Protein AF-W5SWT2-F1 (afdb_monomer)

pLDDT: mean 84.0, std 13.92, range [35.25, 98.06]

Solvent-accessible surface area (backbone atoms only — not comparable to full-atom values): 13371 Å² total; per-residue (Å²): 109,70,70,59,52,54,51,50,52,51,52,53,51,54,50,51,51,52,52,52,53,52,51,52,49,53,53,49,54,51,41,54,55,53,58,73,69,57,80,71,54,71,52,62,68,60,42,50,51,56,49,46,72,66,40,62,71,52,51,56,50,37,54,51,53,54,67,45,51,71,69,57,46,52,51,61,54,35,50,70,62,28,71,68,72,78,86,88,76,59,89,83,59,82,68,51,46,81,92,46,42,69,57,50,55,45,30,49,50,20,47,55,52,38,36,75,77,38,40,67,62,30,22,52,52,51,51,55,45,51,54,51,34,52,41,52,23,54,40,47,50,53,58,53,51,50,70,37,69,73,46,41,54,48,41,65,75,43,56,86,49,48,63,57,53,53,52,41,52,53,50,46,54,51,35,54,50,51,51,61,56,45,48,72,45,39,40,62,92,44,54,70,63,24,50,54,56,34,41,48,52,46,39,56,39,49,55,49,44,51,53,37,29,54,50,51,51,28,51,48,53,47,69,74,43,94,59,60,62,97,76,31,74,42,49,77,61,60,69,79,82,124

Radius of gyration: 21.5 Å; Cα contacts (8 Å, |Δi|>4): 190; chains: 1; bounding box: 61×54×50 Å

Foldseek 3Di:
DVVVVVVVVVVVVVVVVVVVVVVVVVLVVQLVVVLLVDQDDLDLVVVLVSNPVSDCVSVVQLVVQLPDDLLRNLLLLLLLQQQQDDDDDDSPDNRHDPVCVVLSVQLSLLLVLCCVVPVSLSSSVSVLSVVLSVLLNLLVVLLVVCPDPLNVVLCVVVVVCPVVSVVLVVLSVVLVVLSSVLSVLRGNPDNPVSSSSSSNSSSVSCVSSSVSSLLSVLVVQVRPDPDDLVPRPSNVPNDPPD

Secondary structure (DSSP, 8-state):
-HHHHHHHHHHHHHHHHHHHHHHHHHHHHHHHHHHHHPPP-S-HHHHHHHHHTT-HHHHHHHHHHHH--HHHHHHHHHGGG-TT--S---TT---S-GGGHHHHHHHHHHHHHHHHH-HHHHHHHHHHHHHHHHHHHHHHHHHHHTTSHHHHHHHHHTGGGHHHHHHHHHHHHHHHHHHHHHHTT--TTSHHHHHHHHHHHHHHHHHHHHHHHHHHHHHHHHHH--S-TTT-TTTTT-----

Mean predicted aligned error: 8.13 Å

Structure (mmCIF, N/CA/C/O backbone):
data_AF-W5SWT2-F1
#
_entry.id   AF-W5SWT2-F1
#
loop_
_atom_site.group_PDB
_atom_site.id
_atom_site.type_symbol
_atom_site.label_atom_id
_atom_site.label_alt_id
_atom_site.label_comp_id
_atom_site.label_asym_id
_atom_site.label_entity_id
_atom_site.label_seq_id
_atom_site.pdbx_PDB_ins_code
_atom_site.Cartn_x
_atom_site.Cartn_y
_atom_site.Cartn_z
_atom_site.occupancy
_atom_site.B_iso_or_equiv
_atom_site.auth_seq_id
_atom_site.auth_comp_id
_atom_site.auth_asym_id
_atom_site.auth_atom_id
_atom_site.pdbx_PDB_model_num
ATOM 1 N N . MET A 1 1 ? 43.049 -32.636 17.724 1.00 58.94 1 MET A N 1
ATOM 2 C CA . MET A 1 1 ? 41.720 -33.202 17.391 1.00 58.94 1 MET A CA 1
ATOM 3 C C . MET A 1 1 ? 40.553 -32.342 17.873 1.00 58.94 1 MET A C 1
ATOM 5 O O . MET A 1 1 ? 39.785 -31.914 17.028 1.00 58.94 1 MET A O 1
ATOM 9 N N . ILE A 1 2 ? 40.445 -31.998 19.166 1.00 58.38 2 ILE A N 1
ATOM 10 C CA . ILE A 1 2 ? 39.311 -31.206 19.706 1.00 58.38 2 ILE A CA 1
ATOM 11 C C . ILE A 1 2 ? 39.138 -29.839 19.009 1.00 58.38 2 ILE A C 1
ATOM 13 O O . ILE A 1 2 ? 38.029 -29.485 18.629 1.00 58.38 2 ILE A O 1
ATOM 17 N N . LYS A 1 3 ? 40.230 -29.106 18.738 1.00 55.16 3 LYS A N 1
ATOM 18 C CA . LYS A 1 3 ? 40.173 -27.806 18.033 1.00 55.16 3 LYS A CA 1
ATOM 19 C C . LYS A 1 3 ? 39.645 -27.896 16.591 1.00 55.16 3 LYS A C 1
ATOM 21 O O . LYS A 1 3 ? 38.975 -26.979 16.139 1.00 55.16 3 LYS A O 1
ATOM 26 N N . ILE A 1 4 ? 39.922 -28.999 15.889 1.00 66.12 4 ILE A N 1
ATOM 27 C CA . ILE A 1 4 ? 39.437 -29.240 14.517 1.00 66.12 4 ILE A CA 1
ATOM 28 C C . ILE A 1 4 ? 37.949 -29.600 14.544 1.00 66.12 4 ILE A C 1
ATOM 30 O O . ILE A 1 4 ? 37.191 -29.117 13.711 1.00 66.12 4 ILE A O 1
ATOM 34 N N . LEU A 1 5 ? 37.525 -30.388 15.539 1.00 59.56 5 LEU A N 1
ATOM 35 C CA . LEU A 1 5 ? 36.121 -30.751 15.716 1.00 59.56 5 LEU A CA 1
ATOM 36 C C . LEU A 1 5 ? 35.254 -29.512 15.974 1.00 59.56 5 LEU A C 1
ATOM 38 O O . LEU A 1 5 ? 34.254 -29.345 15.295 1.00 59.56 5 LEU A O 1
ATOM 42 N N . VAL A 1 6 ? 35.682 -28.618 16.876 1.00 62.41 6 VAL A N 1
ATOM 43 C CA . VAL A 1 6 ? 34.979 -27.356 17.190 1.00 62.41 6 VAL A CA 1
ATOM 44 C C . VAL A 1 6 ? 34.886 -26.436 15.969 1.00 62.41 6 VAL A C 1
ATOM 46 O O . VAL A 1 6 ? 33.849 -25.821 15.732 1.00 62.41 6 VAL A O 1
ATOM 49 N N . PHE A 1 7 ? 35.949 -26.358 15.166 1.00 62.41 7 PHE A N 1
ATOM 50 C CA . PHE A 1 7 ? 35.955 -25.552 13.944 1.00 62.41 7 PHE A CA 1
ATOM 51 C C . PHE A 1 7 ? 34.982 -26.101 12.888 1.00 62.41 7 PHE A C 1
ATOM 53 O O . PHE A 1 7 ? 34.252 -25.336 12.261 1.00 62.41 7 PHE A O 1
ATOM 60 N N . LEU A 1 8 ? 34.905 -27.428 12.742 1.00 63.88 8 LEU A N 1
ATOM 61 C CA . LEU A 1 8 ? 33.941 -28.086 11.856 1.00 63.88 8 LEU A CA 1
ATOM 62 C C . LEU A 1 8 ? 32.492 -27.873 12.315 1.00 63.88 8 LEU A C 1
ATOM 64 O O . LEU A 1 8 ? 31.642 -27.596 11.473 1.00 63.88 8 LEU A O 1
ATOM 68 N N . THR A 1 9 ? 32.197 -27.921 13.620 1.00 63.62 9 THR A N 1
ATOM 69 C CA . THR A 1 9 ? 30.839 -27.641 14.124 1.00 63.62 9 THR A CA 1
ATOM 70 C C . THR A 1 9 ? 30.407 -26.204 13.850 1.00 63.62 9 THR A C 1
ATOM 72 O O . THR A 1 9 ? 29.261 -25.978 13.472 1.00 63.62 9 THR A O 1
ATOM 75 N N . ILE A 1 10 ? 31.314 -25.230 13.990 1.00 68.00 10 ILE A N 1
ATOM 76 C CA . ILE A 1 10 ? 31.028 -23.824 13.662 1.00 68.00 10 ILE A CA 1
ATOM 77 C C . ILE A 1 10 ? 30.700 -23.677 12.171 1.00 68.00 10 ILE A C 1
ATOM 79 O O . ILE A 1 10 ? 29.707 -23.041 11.829 1.00 68.00 10 ILE A O 1
ATOM 83 N N . ILE A 1 11 ? 31.484 -24.298 11.284 1.00 67.81 11 ILE A N 1
ATOM 84 C CA . ILE A 1 11 ? 31.245 -24.243 9.832 1.00 67.81 11 ILE A CA 1
ATOM 85 C C . ILE A 1 11 ? 29.908 -24.894 9.459 1.00 67.81 11 ILE A C 1
ATOM 87 O O . ILE A 1 11 ? 29.148 -24.316 8.685 1.00 67.81 11 ILE A O 1
ATOM 91 N N . ILE A 1 12 ? 29.598 -26.066 10.021 1.00 70.75 12 ILE A N 1
ATOM 92 C CA . ILE A 1 12 ? 28.332 -26.771 9.768 1.00 70.75 12 ILE A CA 1
ATOM 93 C C . ILE A 1 12 ? 27.142 -25.924 10.235 1.00 70.75 12 ILE A C 1
ATOM 95 O O . ILE A 1 12 ? 26.169 -25.789 9.496 1.00 70.75 12 ILE A O 1
ATOM 99 N N . ASN A 1 13 ? 27.238 -25.291 11.408 1.00 64.62 13 ASN A N 1
ATOM 100 C CA . ASN A 1 13 ? 26.187 -24.412 11.924 1.00 64.62 13 ASN A CA 1
ATOM 101 C C . ASN A 1 13 ? 25.998 -23.159 11.057 1.00 64.62 13 ASN A C 1
ATOM 103 O O . ASN A 1 13 ? 24.866 -22.795 10.756 1.00 64.62 13 ASN A O 1
ATOM 107 N N . LEU A 1 14 ? 27.083 -22.521 10.603 1.00 61.75 14 LEU A N 1
ATOM 108 C CA . LEU A 1 14 ? 27.001 -21.371 9.693 1.00 61.75 14 LEU A CA 1
ATOM 109 C C . LEU A 1 14 ? 26.377 -21.752 8.343 1.00 61.75 14 LEU A C 1
ATOM 111 O O . LEU A 1 14 ? 25.588 -20.988 7.788 1.00 61.75 14 LEU A O 1
ATOM 115 N N . TYR A 1 15 ? 26.698 -22.939 7.823 1.00 64.56 15 TYR A N 1
ATOM 116 C CA . TYR A 1 15 ? 26.107 -23.439 6.584 1.00 64.56 15 TYR A CA 1
ATOM 117 C C . TYR A 1 15 ? 24.612 -23.744 6.751 1.00 64.56 15 TYR A C 1
ATOM 119 O O . TYR A 1 15 ? 23.815 -23.358 5.900 1.00 64.56 15 TYR A O 1
ATOM 127 N N . ALA A 1 16 ? 24.220 -24.363 7.869 1.00 63.66 16 ALA A N 1
ATOM 128 C CA . ALA A 1 16 ? 22.821 -24.631 8.191 1.00 63.66 16 ALA A CA 1
ATOM 129 C C . ALA A 1 16 ? 22.001 -23.335 8.318 1.00 63.66 16 ALA A C 1
ATOM 131 O O . ALA A 1 16 ? 20.935 -23.238 7.716 1.00 63.66 16 ALA A O 1
ATOM 132 N N . ILE A 1 17 ? 22.536 -22.315 9.004 1.00 71.25 17 ILE A N 1
ATOM 133 C CA . ILE A 1 17 ? 21.918 -20.981 9.087 1.00 71.25 17 ILE A CA 1
ATOM 134 C C . ILE A 1 17 ? 21.766 -20.371 7.686 1.00 71.25 17 ILE A C 1
ATOM 136 O O . ILE A 1 17 ? 20.701 -19.872 7.336 1.00 71.25 17 ILE A O 1
ATOM 140 N N . SER A 1 18 ? 22.800 -20.455 6.841 1.00 76.94 18 SER A N 1
ATOM 141 C CA . SER A 1 18 ? 22.744 -19.923 5.473 1.00 76.94 18 SER A CA 1
ATOM 142 C C . SER A 1 18 ? 21.679 -20.610 4.609 1.00 76.94 18 SER A C 1
ATOM 144 O O . SER A 1 18 ? 20.978 -19.937 3.848 1.00 76.94 18 SER A O 1
ATOM 146 N N . GLU A 1 19 ? 21.544 -21.934 4.708 1.00 80.44 19 GLU A N 1
ATOM 147 C CA . GLU A 1 19 ? 20.520 -22.689 3.980 1.00 80.44 19 GLU A CA 1
ATOM 148 C C . GLU A 1 19 ? 19.110 -22.393 4.499 1.00 80.44 19 GLU A C 1
ATOM 150 O O . GLU A 1 19 ? 18.202 -22.175 3.693 1.00 80.44 19 GLU A O 1
ATOM 155 N N . GLU A 1 20 ? 18.932 -22.275 5.817 1.00 78.50 20 GLU A N 1
ATOM 156 C CA . GLU A 1 20 ? 17.657 -21.874 6.414 1.00 78.50 20 GLU A CA 1
ATOM 157 C C . GLU A 1 20 ? 17.234 -20.479 5.933 1.00 78.50 20 GLU A C 1
ATOM 159 O O . GLU A 1 20 ? 16.112 -20.296 5.454 1.00 78.50 20 GLU A O 1
ATOM 164 N N . GLU A 1 21 ? 18.142 -19.499 5.948 1.00 81.56 21 GLU A N 1
ATOM 165 C CA . GLU A 1 21 ? 17.853 -18.163 5.426 1.00 81.56 21 GLU A CA 1
ATOM 166 C C . GLU A 1 21 ? 17.512 -18.177 3.926 1.00 81.56 21 GLU A C 1
ATOM 168 O O . GLU A 1 21 ? 16.648 -17.426 3.468 1.00 81.56 21 GLU A O 1
ATOM 173 N N . LYS A 1 22 ? 18.191 -19.006 3.119 1.00 82.56 22 LYS A N 1
ATOM 174 C CA . LYS A 1 22 ? 17.865 -19.161 1.689 1.00 82.56 22 LYS A CA 1
ATOM 175 C C . LYS A 1 22 ? 16.471 -19.748 1.503 1.00 82.56 22 LYS A C 1
ATOM 177 O O . LYS A 1 22 ? 15.748 -19.308 0.608 1.00 82.56 22 LYS A O 1
ATOM 182 N N . GLU A 1 23 ? 16.084 -20.728 2.311 1.00 86.50 23 GLU A N 1
ATOM 183 C CA . GLU A 1 23 ? 14.751 -21.319 2.245 1.00 86.50 23 GLU A CA 1
ATOM 184 C C . GLU A 1 23 ? 13.671 -20.318 2.677 1.00 86.50 23 GLU A C 1
ATOM 186 O O . GLU A 1 23 ? 12.650 -20.186 1.998 1.00 86.50 23 GLU A O 1
ATOM 191 N N . GLN A 1 24 ? 13.916 -19.555 3.745 1.00 86.25 24 GLN A N 1
ATOM 192 C CA . GLN A 1 24 ? 13.026 -18.478 4.181 1.00 86.25 24 GLN A CA 1
ATOM 193 C C . GLN A 1 24 ? 12.868 -17.402 3.097 1.00 86.25 24 GLN A C 1
ATOM 195 O O . GLN A 1 24 ? 11.741 -17.008 2.797 1.00 86.25 24 GLN A O 1
ATOM 200 N N . ARG A 1 25 ? 13.963 -16.992 2.438 1.00 86.00 25 ARG A N 1
ATOM 201 C CA . ARG A 1 25 ? 13.921 -16.067 1.291 1.00 86.00 25 ARG A CA 1
ATOM 202 C C . ARG A 1 25 ? 13.053 -16.611 0.154 1.00 86.00 25 ARG A C 1
ATOM 204 O O . ARG A 1 25 ? 12.147 -15.922 -0.295 1.00 86.00 25 ARG A O 1
ATOM 211 N N . LYS A 1 26 ? 13.229 -17.878 -0.238 1.00 87.81 26 LYS A N 1
ATOM 212 C CA . LYS A 1 26 ? 12.388 -18.518 -1.272 1.00 87.81 26 LYS A CA 1
ATOM 213 C C . LYS A 1 26 ? 10.903 -18.549 -0.893 1.00 87.81 26 LYS A C 1
ATOM 215 O O . LYS A 1 26 ? 10.046 -18.348 -1.754 1.00 87.81 26 LYS A O 1
ATOM 220 N N . LYS A 1 27 ? 10.583 -18.827 0.377 1.00 89.38 27 LYS A N 1
ATOM 221 C CA . LYS A 1 27 ? 9.199 -18.814 0.884 1.00 89.38 27 LYS A CA 1
ATOM 222 C C . LYS A 1 27 ? 8.600 -17.409 0.809 1.00 89.38 27 LYS A C 1
ATOM 224 O O . LYS A 1 27 ? 7.468 -17.268 0.347 1.00 89.38 27 LYS A O 1
ATOM 229 N N . PHE A 1 28 ? 9.367 -16.394 1.198 1.00 87.62 28 PHE A N 1
ATOM 230 C CA . PHE A 1 28 ? 8.960 -14.997 1.107 1.00 87.62 28 PHE A CA 1
ATOM 231 C C . PHE A 1 28 ? 8.756 -14.546 -0.347 1.00 87.62 28 PHE A C 1
ATOM 233 O O . PHE A 1 28 ? 7.704 -14.001 -0.668 1.00 87.62 28 PHE A O 1
ATOM 240 N N . ASP A 1 29 ? 9.685 -14.864 -1.252 1.00 86.50 29 ASP A N 1
ATOM 241 C CA . ASP A 1 29 ? 9.569 -14.532 -2.679 1.00 86.50 29 ASP A CA 1
ATOM 242 C C . ASP A 1 29 ? 8.310 -15.148 -3.304 1.00 86.50 29 ASP A C 1
ATOM 244 O O . ASP A 1 29 ? 7.594 -14.501 -4.073 1.00 86.50 29 ASP A O 1
ATOM 248 N N . LYS A 1 30 ? 7.995 -16.400 -2.941 1.00 89.50 30 LYS A N 1
ATOM 249 C CA . LYS A 1 30 ? 6.761 -17.066 -3.371 1.00 89.50 30 LYS A CA 1
ATOM 250 C C . LYS A 1 30 ? 5.518 -16.352 -2.833 1.00 89.50 30 LYS A C 1
ATOM 252 O O . LYS A 1 30 ? 4.566 -16.159 -3.588 1.00 89.50 30 LYS A O 1
ATOM 257 N N . TYR A 1 31 ? 5.520 -15.967 -1.557 1.00 91.88 31 TYR A N 1
ATOM 258 C CA . TYR A 1 31 ? 4.428 -15.204 -0.950 1.00 91.88 31 TYR A CA 1
ATOM 259 C C . TYR A 1 31 ? 4.218 -13.863 -1.664 1.00 91.88 31 TYR A C 1
ATOM 261 O O . TYR A 1 31 ? 3.099 -13.570 -2.084 1.00 91.88 31 TYR A O 1
ATOM 269 N N . GLU A 1 32 ? 5.283 -13.087 -1.878 1.00 88.31 32 GLU A N 1
ATOM 270 C CA . GLU A 1 32 ? 5.220 -11.807 -2.588 1.00 88.31 32 GLU A CA 1
ATOM 271 C C . GLU A 1 32 ? 4.679 -11.982 -4.010 1.00 88.31 32 GLU A C 1
ATOM 273 O O . GLU A 1 32 ? 3.806 -11.230 -4.445 1.00 88.31 32 GLU A O 1
ATOM 278 N N . TYR A 1 33 ? 5.137 -13.008 -4.728 1.00 87.12 33 TYR A N 1
ATOM 279 C CA . TYR A 1 33 ? 4.662 -13.302 -6.076 1.00 87.12 33 TYR A CA 1
ATOM 280 C C . TYR A 1 33 ? 3.160 -13.623 -6.126 1.00 87.12 33 TYR A C 1
ATOM 282 O O . TYR A 1 33 ? 2.447 -13.086 -6.976 1.00 87.12 33 TYR A O 1
ATOM 290 N N . GLU A 1 34 ? 2.651 -14.452 -5.214 1.00 90.50 34 GLU A N 1
ATOM 291 C CA . GLU A 1 34 ? 1.218 -14.769 -5.161 1.00 90.50 34 GLU A CA 1
ATOM 292 C C . GLU A 1 34 ? 0.380 -13.580 -4.662 1.00 90.50 34 GLU A C 1
ATOM 294 O O . GLU A 1 34 ? -0.685 -13.299 -5.217 1.00 90.50 34 GLU A O 1
ATOM 299 N N . LYS A 1 35 ? 0.889 -12.794 -3.703 1.00 91.25 35 LYS A N 1
ATOM 300 C CA . LYS A 1 35 ? 0.256 -11.548 -3.236 1.00 91.25 35 LYS A CA 1
ATOM 301 C C . LYS A 1 35 ? 0.038 -10.562 -4.382 1.00 91.25 35 LYS A C 1
ATOM 303 O O . LYS A 1 35 ? -1.042 -9.976 -4.480 1.00 91.25 35 LYS A O 1
ATOM 308 N N . ARG A 1 36 ? 1.021 -10.422 -5.280 1.00 84.12 36 ARG A N 1
ATOM 309 C CA . ARG A 1 36 ? 0.948 -9.554 -6.471 1.00 84.12 36 ARG A CA 1
ATOM 310 C C . ARG A 1 36 ? -0.148 -9.971 -7.458 1.00 84.12 36 ARG A C 1
ATOM 312 O O . ARG A 1 36 ? -0.667 -9.120 -8.174 1.00 84.12 36 ARG A O 1
ATOM 319 N N . LYS A 1 37 ? -0.522 -11.254 -7.503 1.00 86.00 37 LYS A N 1
ATOM 320 C CA . LYS A 1 37 ? -1.590 -11.763 -8.385 1.00 86.00 37 LYS A CA 1
ATOM 321 C C . LYS A 1 37 ? -2.995 -11.568 -7.826 1.00 86.00 37 LYS A C 1
ATOM 323 O O . LYS A 1 37 ? -3.968 -11.703 -8.568 1.00 86.00 37 LYS A O 1
ATOM 328 N N . LEU A 1 38 ? -3.128 -11.298 -6.528 1.00 89.12 38 LEU A N 1
ATOM 329 C CA . LEU A 1 38 ? -4.436 -11.154 -5.904 1.00 89.12 38 LEU A CA 1
ATOM 330 C C . LEU A 1 38 ? -5.154 -9.900 -6.408 1.00 89.12 38 LEU A C 1
ATOM 332 O O . LEU A 1 38 ? -4.746 -8.769 -6.140 1.00 89.12 38 LEU A O 1
ATOM 336 N N . VAL A 1 39 ? -6.304 -10.105 -7.046 1.00 86.75 39 VAL A N 1
ATOM 337 C CA . VAL A 1 39 ? -7.220 -9.021 -7.402 1.00 86.75 39 VAL A CA 1
ATOM 338 C C . VAL A 1 39 ? -7.953 -8.555 -6.146 1.00 86.75 39 VAL A C 1
ATOM 340 O O . VAL A 1 39 ? -8.703 -9.317 -5.532 1.00 86.75 39 VAL A O 1
ATOM 343 N N . ARG A 1 40 ? -7.747 -7.292 -5.762 1.00 88.12 40 ARG A N 1
ATOM 344 C CA . ARG A 1 40 ? -8.489 -6.662 -4.663 1.00 88.12 40 ARG A CA 1
ATOM 345 C C . ARG A 1 40 ? -9.933 -6.395 -5.085 1.00 88.12 40 ARG A C 1
ATOM 347 O O . ARG A 1 40 ? -10.184 -5.827 -6.146 1.00 88.12 40 ARG A O 1
ATOM 354 N N . VAL A 1 41 ? -10.882 -6.782 -4.238 1.00 91.12 41 VAL A N 1
ATOM 355 C CA . VAL A 1 41 ? -12.315 -6.507 -4.400 1.00 91.12 41 VAL A CA 1
ATOM 356 C C . VAL A 1 41 ? -12.792 -5.474 -3.382 1.00 91.12 41 VAL A C 1
ATOM 358 O O . VAL A 1 41 ? -12.138 -5.215 -2.377 1.00 91.12 41 VAL A O 1
ATOM 361 N N . LYS A 1 42 ? -13.972 -4.892 -3.617 1.00 89.38 42 LYS A N 1
ATOM 362 C CA . LYS A 1 42 ? -14.566 -3.853 -2.753 1.00 89.38 42 LYS A CA 1
ATOM 363 C C . LYS A 1 42 ? -14.817 -4.314 -1.309 1.00 89.38 42 LYS A C 1
ATOM 365 O O . LYS A 1 42 ? -14.845 -3.493 -0.398 1.00 89.38 42 LYS A O 1
ATOM 370 N N . ASN A 1 43 ? -15.007 -5.617 -1.091 1.00 93.19 43 ASN A N 1
ATOM 371 C CA . ASN A 1 43 ? -15.204 -6.183 0.239 1.00 93.19 43 ASN A CA 1
ATOM 372 C C . ASN A 1 43 ? -13.855 -6.493 0.906 1.00 93.19 43 ASN A C 1
ATOM 374 O O . ASN A 1 43 ? -13.165 -7.444 0.535 1.00 93.19 43 ASN A O 1
ATOM 378 N N . TRP A 1 44 ? -13.518 -5.722 1.938 1.00 94.38 44 TRP A N 1
ATOM 379 C CA . TRP A 1 44 ? -12.255 -5.860 2.658 1.00 94.38 44 TRP A CA 1
ATOM 380 C C . TRP A 1 44 ? -12.079 -7.223 3.344 1.00 94.38 44 TRP A C 1
ATOM 382 O O . TRP A 1 44 ? -10.976 -7.755 3.349 1.00 94.38 44 TRP A O 1
ATOM 392 N N . LYS A 1 45 ? -13.151 -7.835 3.871 1.00 95.88 45 LYS A N 1
ATOM 393 C CA . LYS A 1 45 ? -13.072 -9.148 4.538 1.00 95.88 45 LYS A CA 1
ATOM 394 C C . LYS A 1 45 ? -12.709 -10.249 3.548 1.00 95.88 45 LYS A C 1
ATOM 396 O O . LYS A 1 45 ? -11.974 -11.172 3.888 1.00 95.88 45 LYS A O 1
ATOM 401 N N . THR A 1 46 ? -13.204 -10.142 2.314 1.00 96.12 46 THR A N 1
ATOM 402 C CA . THR A 1 46 ? -12.818 -11.046 1.226 1.00 96.12 46 THR A CA 1
ATOM 403 C C . THR A 1 46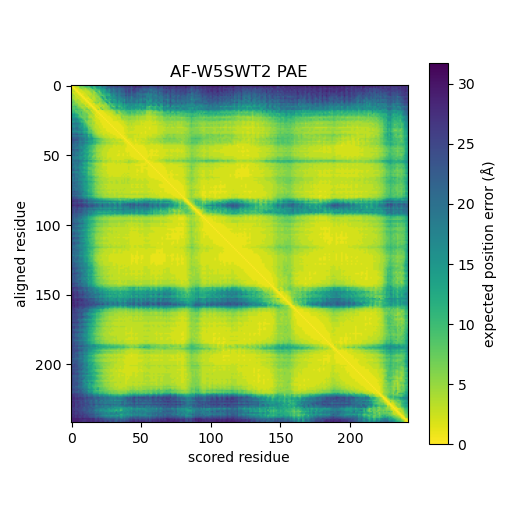 ? -11.331 -10.904 0.911 1.00 96.12 46 THR A C 1
ATOM 405 O O . THR A 1 46 ? -10.634 -11.913 0.857 1.00 96.12 46 THR A O 1
ATOM 408 N N . ASN A 1 47 ? -10.825 -9.674 0.778 1.00 94.88 47 ASN A N 1
ATOM 409 C CA . ASN A 1 47 ? -9.393 -9.438 0.559 1.00 94.88 47 ASN A CA 1
ATOM 410 C C . ASN A 1 47 ? -8.542 -9.966 1.719 1.00 94.88 47 ASN A C 1
ATOM 412 O O . ASN A 1 47 ? -7.569 -10.674 1.482 1.00 94.88 47 ASN A O 1
ATOM 416 N N . PHE A 1 48 ? -8.945 -9.685 2.960 1.00 96.19 48 PHE A N 1
ATOM 417 C CA . PHE A 1 48 ? -8.267 -10.150 4.168 1.00 96.19 48 PHE A CA 1
ATOM 418 C C . PHE A 1 48 ? -8.167 -11.677 4.204 1.00 96.19 48 PHE A C 1
ATOM 420 O O . PHE A 1 48 ? -7.091 -12.229 4.417 1.00 96.19 48 PHE A O 1
ATOM 427 N N . LYS A 1 49 ? -9.276 -12.379 3.932 1.00 96.75 49 LYS A N 1
ATOM 428 C CA . LYS A 1 49 ? -9.291 -13.845 3.857 1.00 96.75 49 LYS A CA 1
ATOM 429 C C . LYS A 1 49 ? -8.363 -14.360 2.755 1.00 96.75 49 LYS A C 1
ATOM 431 O O . LYS A 1 49 ? -7.625 -15.311 2.988 1.00 96.75 49 LYS A O 1
ATOM 436 N N . ASN A 1 50 ? -8.381 -13.735 1.579 1.00 95.44 50 ASN A N 1
ATOM 437 C CA . ASN A 1 50 ? -7.519 -14.131 0.465 1.00 95.44 50 ASN A CA 1
ATOM 438 C C . ASN A 1 50 ? -6.034 -13.970 0.812 1.00 95.44 50 ASN A C 1
ATOM 440 O O . ASN A 1 50 ? -5.258 -14.879 0.539 1.00 95.44 50 ASN A O 1
ATOM 444 N N . LEU A 1 51 ? -5.656 -12.863 1.456 1.00 95.12 51 LEU A N 1
ATOM 445 C CA . LEU A 1 51 ? -4.287 -12.617 1.916 1.00 95.12 51 LEU A CA 1
ATOM 446 C C . LEU A 1 51 ? -3.865 -13.598 3.011 1.00 95.12 51 LEU A C 1
ATOM 448 O O . LEU A 1 51 ? -2.792 -14.188 2.931 1.00 95.12 51 LEU A O 1
ATOM 452 N N . LYS A 1 52 ? -4.743 -13.854 3.985 1.00 94.94 52 LYS A N 1
ATOM 453 C CA . LYS A 1 52 ? -4.512 -14.845 5.042 1.00 94.94 52 LYS A CA 1
ATOM 454 C C . LYS A 1 52 ? -4.285 -16.253 4.489 1.00 94.94 52 LYS A C 1
ATOM 456 O O . LYS A 1 52 ? -3.459 -16.990 5.016 1.00 94.94 52 LYS A O 1
ATOM 461 N N . ASN A 1 53 ? -4.969 -16.614 3.406 1.00 94.81 53 ASN A N 1
ATOM 462 C CA . ASN A 1 53 ? -4.792 -17.909 2.749 1.00 94.81 53 ASN A CA 1
ATOM 463 C C . ASN A 1 53 ? -3.444 -18.053 2.019 1.00 94.81 53 ASN A C 1
ATOM 465 O O . ASN A 1 53 ? -3.084 -19.174 1.666 1.00 94.81 53 ASN A O 1
ATOM 469 N N . LEU A 1 54 ? -2.698 -16.963 1.784 1.00 92.00 54 LEU A N 1
ATOM 470 C CA . LEU A 1 54 ? -1.377 -17.036 1.150 1.00 92.00 54 LEU A CA 1
ATOM 471 C C . LEU A 1 54 ? -0.280 -17.543 2.093 1.00 92.00 54 LEU A C 1
ATOM 473 O O . LEU A 1 54 ? 0.743 -18.030 1.614 1.00 92.00 54 LEU A O 1
ATOM 477 N N . GLY A 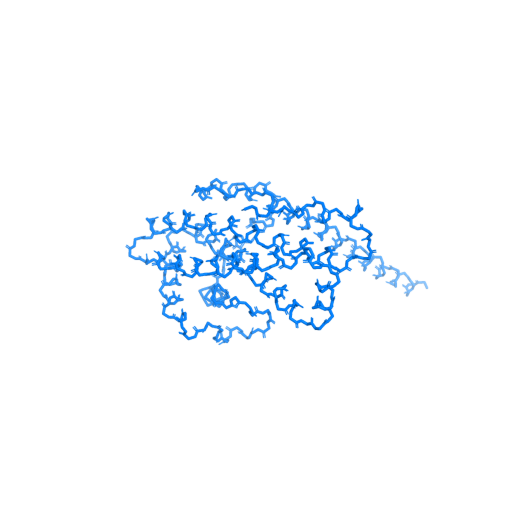1 55 ? -0.468 -17.435 3.411 1.00 88.56 55 GLY A N 1
ATOM 478 C CA . GLY A 1 55 ? 0.485 -17.936 4.399 1.00 88.56 55 GLY A CA 1
ATOM 479 C C . GLY A 1 55 ? 0.570 -17.093 5.670 1.00 88.56 55 GLY A C 1
ATOM 480 O O . GLY A 1 55 ? -0.171 -16.128 5.866 1.00 88.56 55 GLY A O 1
ATOM 481 N N . THR A 1 56 ? 1.503 -17.471 6.546 1.00 92.56 56 THR A N 1
ATOM 482 C CA . THR A 1 56 ? 1.678 -16.847 7.865 1.00 92.56 56 THR A CA 1
ATOM 483 C C . THR A 1 56 ? 2.219 -15.425 7.782 1.00 92.56 56 THR A C 1
ATOM 485 O O . THR A 1 56 ? 1.804 -14.615 8.595 1.00 92.56 56 THR A O 1
ATOM 488 N N . TYR A 1 57 ? 3.009 -15.076 6.756 1.00 93.75 57 TYR A N 1
ATOM 489 C CA . TYR A 1 57 ? 3.584 -13.731 6.589 1.00 93.75 57 TYR A CA 1
ATOM 490 C C . TYR A 1 57 ? 2.554 -12.603 6.732 1.00 93.75 57 TYR A C 1
ATOM 492 O O . TYR A 1 57 ? 2.791 -11.646 7.463 1.00 93.75 57 TYR A O 1
ATOM 500 N N . PHE A 1 58 ? 1.386 -12.733 6.091 1.00 95.31 58 PHE A N 1
ATOM 501 C CA . PHE A 1 58 ? 0.310 -11.750 6.239 1.00 95.31 58 PHE A CA 1
ATOM 502 C C . PHE A 1 58 ? -0.247 -11.717 7.668 1.00 95.31 58 PHE A C 1
ATOM 504 O O . PHE A 1 58 ? -0.495 -10.650 8.220 1.00 95.31 58 PHE A O 1
ATOM 511 N N . THR A 1 59 ? -0.446 -12.885 8.281 1.00 95.69 59 THR A N 1
ATOM 512 C CA . THR A 1 59 ? -0.985 -12.976 9.647 1.00 95.69 59 THR A CA 1
ATOM 513 C C . THR A 1 59 ? -0.020 -12.353 10.657 1.00 95.69 59 THR A C 1
ATOM 515 O O . THR A 1 59 ? -0.446 -11.559 11.493 1.00 95.69 59 THR A O 1
ATOM 518 N N . ASP A 1 60 ? 1.273 -12.645 10.530 1.00 96.00 60 ASP A N 1
ATOM 519 C CA . ASP A 1 60 ? 2.331 -12.113 11.387 1.00 96.00 60 ASP A CA 1
ATOM 520 C C . ASP A 1 60 ? 2.439 -10.588 11.242 1.00 96.00 60 ASP A C 1
ATOM 522 O O . ASP A 1 60 ? 2.566 -9.868 12.234 1.00 96.00 60 ASP A O 1
ATOM 526 N N . GLU A 1 61 ? 2.310 -10.067 10.017 1.00 95.12 61 GLU A N 1
ATOM 527 C CA . GLU A 1 61 ? 2.279 -8.626 9.758 1.00 95.12 61 GLU A CA 1
ATOM 528 C C . GLU A 1 61 ? 1.071 -7.946 10.420 1.00 95.12 61 GLU A C 1
ATOM 530 O O . GLU A 1 61 ? 1.226 -6.910 11.075 1.00 95.12 61 GLU A O 1
ATOM 535 N N . ILE A 1 62 ? -0.124 -8.532 10.304 1.00 97.75 62 ILE A N 1
ATOM 536 C CA . ILE A 1 62 ? -1.342 -8.004 10.930 1.00 97.75 62 ILE A CA 1
ATOM 537 C C . ILE A 1 62 ? -1.218 -7.992 12.457 1.00 97.75 62 ILE A C 1
ATOM 539 O O . ILE A 1 62 ? -1.522 -6.972 13.083 1.00 97.75 62 ILE A O 1
ATOM 543 N N . GLU A 1 63 ? -0.737 -9.076 13.069 1.00 97.94 63 GLU A N 1
ATOM 544 C CA . GLU A 1 63 ? -0.533 -9.129 14.522 1.00 97.94 63 GLU A CA 1
ATOM 545 C C . GLU A 1 63 ? 0.539 -8.138 14.989 1.00 97.94 63 GLU A C 1
ATOM 547 O O . GLU A 1 63 ? 0.343 -7.450 15.994 1.00 97.94 63 GLU A O 1
ATOM 552 N N . ASN A 1 64 ? 1.614 -7.959 14.218 1.00 97.12 64 ASN A N 1
ATOM 553 C CA . ASN A 1 64 ? 2.620 -6.936 14.488 1.00 97.12 64 ASN A CA 1
ATOM 554 C C . ASN A 1 64 ? 2.037 -5.512 14.419 1.00 97.12 64 ASN A C 1
ATOM 556 O O . ASN A 1 64 ? 2.318 -4.671 15.267 1.00 97.12 64 ASN A O 1
ATOM 560 N N . ILE A 1 65 ? 1.181 -5.200 13.441 1.00 97.06 65 ILE A N 1
ATOM 561 C CA . ILE A 1 65 ? 0.535 -3.876 13.372 1.00 97.06 65 ILE A CA 1
ATOM 562 C C . ILE A 1 65 ? -0.419 -3.663 14.560 1.00 97.06 65 ILE A C 1
ATOM 564 O O . ILE A 1 65 ? -0.477 -2.564 15.130 1.00 97.06 65 ILE A O 1
ATOM 568 N N . LYS A 1 66 ? -1.153 -4.705 14.967 1.00 97.12 66 LYS A N 1
ATOM 569 C CA . LYS A 1 66 ? -2.038 -4.655 16.140 1.00 97.12 66 LYS A CA 1
ATOM 570 C C . LYS A 1 66 ? -1.252 -4.382 17.422 1.00 97.12 66 LYS A C 1
ATOM 572 O O . LYS A 1 66 ? -1.696 -3.548 18.215 1.00 97.12 66 LYS A O 1
ATOM 577 N N . SER A 1 67 ? -0.090 -5.011 17.596 1.00 96.94 67 SER A N 1
ATOM 578 C CA . SER A 1 67 ? 0.727 -4.895 18.809 1.00 96.94 67 SER A CA 1
ATOM 579 C C . SER A 1 67 ? 1.476 -3.563 18.943 1.00 96.94 67 SER A C 1
ATOM 581 O O . SER A 1 67 ? 1.775 -3.166 20.067 1.00 96.94 67 SER A O 1
ATOM 583 N N . LYS A 1 68 ? 1.721 -2.832 17.841 1.00 95.75 68 LYS A N 1
ATOM 584 C CA . LYS A 1 68 ? 2.405 -1.521 17.869 1.00 95.75 68 LYS A CA 1
ATOM 585 C C . LYS A 1 68 ? 1.786 -0.553 18.877 1.00 95.75 68 LYS A C 1
ATOM 587 O O . LYS A 1 68 ? 0.566 -0.336 18.880 1.00 95.75 68 LYS A O 1
ATOM 592 N N . SER A 1 69 ? 2.637 0.105 19.661 1.00 95.31 69 SER A N 1
ATOM 593 C CA . SER A 1 69 ? 2.230 1.252 20.476 1.00 95.31 69 SER A CA 1
ATOM 594 C C . SER A 1 69 ? 1.709 2.391 19.595 1.00 95.31 69 SER A C 1
ATOM 596 O O . SER A 1 69 ? 1.984 2.448 18.395 1.00 95.31 69 SER A O 1
ATOM 598 N N . ASP A 1 70 ? 0.970 3.334 20.182 1.00 94.88 70 ASP A N 1
ATOM 599 C CA . ASP A 1 70 ? 0.493 4.508 19.443 1.00 94.88 70 ASP A CA 1
ATOM 600 C C . ASP A 1 70 ? 1.653 5.319 18.839 1.00 94.88 70 ASP A C 1
ATOM 602 O O . ASP A 1 70 ? 1.592 5.719 17.681 1.00 94.88 70 ASP A O 1
ATOM 606 N N . LYS A 1 71 ? 2.759 5.477 19.580 1.00 93.50 71 LYS A N 1
ATOM 607 C CA . LYS A 1 71 ? 3.959 6.170 19.087 1.00 93.50 71 LYS A CA 1
ATOM 608 C C . LYS A 1 71 ? 4.542 5.480 17.849 1.00 93.50 71 LYS A C 1
ATOM 610 O O . LYS A 1 71 ? 4.829 6.143 16.855 1.00 93.50 71 LYS A O 1
ATOM 615 N N . GLU A 1 72 ? 4.704 4.158 17.892 1.00 93.50 72 GLU A N 1
ATOM 616 C CA . GLU A 1 72 ? 5.255 3.381 16.772 1.00 93.50 72 GLU A CA 1
ATOM 617 C C . GLU A 1 72 ? 4.317 3.355 15.569 1.00 93.50 72 GLU A C 1
ATOM 619 O O . GLU A 1 72 ? 4.768 3.448 14.427 1.00 93.50 72 GLU A O 1
ATOM 624 N N . LEU A 1 73 ? 3.012 3.238 15.820 1.00 94.88 73 LEU A N 1
ATOM 625 C CA . LEU A 1 73 ? 2.003 3.249 14.773 1.00 94.88 73 LEU A CA 1
ATOM 626 C C . LEU A 1 73 ? 1.968 4.600 14.064 1.00 94.88 73 LEU A C 1
ATOM 628 O O . LEU A 1 73 ? 1.969 4.639 12.837 1.00 94.88 73 LEU A O 1
ATOM 632 N N . ARG A 1 74 ? 1.993 5.695 14.829 1.00 95.00 74 ARG A N 1
ATOM 633 C CA . ARG A 1 74 ? 2.031 7.058 14.304 1.00 95.00 74 ARG A CA 1
ATOM 634 C C . ARG A 1 74 ? 3.263 7.307 13.461 1.00 95.00 74 ARG A C 1
ATOM 636 O O . ARG A 1 74 ? 3.130 7.835 12.364 1.00 95.00 74 ARG A O 1
ATOM 643 N N . HIS A 1 75 ? 4.434 6.928 13.968 1.00 91.62 75 HIS A N 1
ATOM 644 C CA . HIS A 1 75 ? 5.688 7.067 13.238 1.00 91.62 75 HIS A CA 1
ATOM 645 C C . HIS A 1 75 ? 5.654 6.270 11.927 1.00 91.62 75 HIS A C 1
ATOM 647 O O . HIS A 1 75 ? 5.897 6.837 10.869 1.00 91.62 75 HIS A O 1
ATOM 653 N N . GLY A 1 76 ? 5.242 4.997 11.968 1.00 90.75 76 GLY A N 1
ATOM 654 C CA . GLY A 1 76 ? 5.087 4.191 10.754 1.00 90.75 76 GLY A CA 1
ATOM 655 C C . GLY A 1 76 ? 4.079 4.783 9.760 1.00 90.75 76 GLY A C 1
ATOM 656 O O . GLY A 1 76 ? 4.324 4.790 8.560 1.00 90.75 76 GLY A O 1
ATOM 657 N N . PHE A 1 77 ? 2.975 5.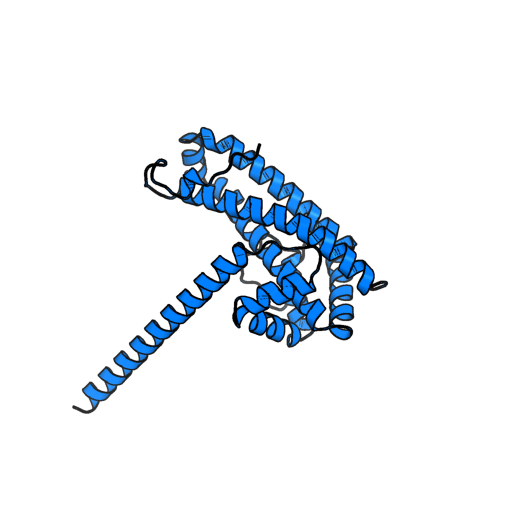350 10.249 1.00 94.25 77 PHE A N 1
ATOM 658 C CA . PHE A 1 77 ? 1.953 5.964 9.402 1.00 94.25 77 PHE A CA 1
ATOM 659 C C . PHE A 1 77 ? 2.420 7.253 8.709 1.00 94.25 77 PHE A C 1
ATOM 661 O O . PHE A 1 77 ? 1.820 7.641 7.710 1.00 94.25 77 PHE A O 1
ATOM 668 N N . GLN A 1 78 ? 3.490 7.908 9.180 1.00 93.69 78 GLN A N 1
ATOM 669 C CA . GLN A 1 78 ? 4.041 9.083 8.494 1.00 93.69 78 GLN A CA 1
ATOM 670 C C . GLN A 1 78 ? 4.488 8.754 7.063 1.00 93.69 78 GLN A C 1
ATOM 672 O O . GLN A 1 78 ? 4.266 9.562 6.165 1.00 93.69 78 GLN A O 1
ATOM 677 N N . PHE A 1 79 ? 5.024 7.549 6.831 1.00 90.19 79 PHE A N 1
ATOM 678 C CA . PHE A 1 79 ? 5.478 7.110 5.506 1.00 90.19 79 PHE A CA 1
ATOM 679 C C . PHE A 1 79 ? 4.362 7.131 4.459 1.00 90.19 79 PHE A C 1
ATOM 681 O O . PHE A 1 79 ? 4.615 7.503 3.319 1.00 90.19 79 PHE A O 1
ATOM 688 N N . ALA A 1 80 ? 3.105 6.912 4.866 1.00 92.69 80 ALA A N 1
ATOM 689 C CA . ALA A 1 80 ? 1.947 7.025 3.980 1.00 92.69 80 ALA A CA 1
ATOM 690 C C . ALA A 1 80 ? 1.807 8.411 3.318 1.00 92.69 80 ALA A C 1
ATOM 692 O O . ALA A 1 80 ? 1.083 8.532 2.329 1.00 92.69 80 ALA A O 1
ATOM 693 N N . PHE A 1 81 ? 2.472 9.442 3.856 1.00 92.81 81 PHE A N 1
ATOM 694 C CA . PHE A 1 81 ? 2.477 10.811 3.342 1.00 92.81 81 PHE A CA 1
ATOM 695 C C . PHE A 1 81 ? 3.817 11.269 2.768 1.00 92.81 81 PHE A C 1
ATOM 697 O O . PHE A 1 81 ? 3.906 12.380 2.241 1.00 92.81 81 PHE A O 1
ATOM 704 N N . SER A 1 82 ? 4.831 10.413 2.810 1.00 85.12 82 SER A N 1
ATOM 705 C CA . SER A 1 82 ? 6.207 10.756 2.455 1.00 85.12 82 SER A CA 1
ATOM 706 C C . SER A 1 82 ? 6.716 9.928 1.277 1.00 85.12 82 SER A C 1
ATOM 708 O O . SER A 1 82 ? 7.893 9.578 1.221 1.00 85.12 82 SER A O 1
ATOM 710 N N . ILE A 1 83 ? 5.822 9.646 0.317 1.00 79.56 83 ILE A N 1
ATOM 711 C CA . ILE A 1 83 ? 6.128 8.958 -0.945 1.00 79.56 83 ILE A CA 1
ATOM 712 C C . ILE A 1 83 ? 7.365 9.600 -1.576 1.00 79.56 83 ILE A C 1
ATOM 714 O O . ILE A 1 83 ? 7.247 10.733 -2.055 1.00 79.56 83 ILE A O 1
ATOM 718 N N . SER A 1 84 ? 8.460 8.830 -1.653 1.00 68.56 84 SER A N 1
ATOM 719 C CA . SER A 1 84 ? 9.826 9.173 -2.112 1.00 68.56 84 SER A CA 1
ATOM 720 C C . SER A 1 84 ? 10.915 9.185 -1.036 1.00 68.56 84 SER A C 1
ATOM 722 O O . SER A 1 84 ? 12.068 9.439 -1.377 1.00 68.56 84 SER A O 1
ATOM 724 N N . LEU A 1 85 ? 10.595 8.956 0.238 1.00 68.19 85 LEU A N 1
ATOM 725 C CA . LEU A 1 85 ? 11.614 8.758 1.269 1.00 68.19 85 LEU A CA 1
ATOM 726 C C . LEU A 1 85 ? 11.923 7.270 1.417 1.00 68.19 85 LEU A C 1
ATOM 728 O O . LEU A 1 85 ? 11.097 6.490 1.888 1.00 68.19 85 LEU A O 1
ATOM 732 N N . CYS A 1 86 ? 13.136 6.888 1.034 1.00 57.56 86 CYS A N 1
ATOM 733 C CA . CYS A 1 86 ? 13.650 5.542 1.239 1.00 57.56 86 CYS A CA 1
ATOM 734 C C . CYS A 1 86 ? 14.472 5.526 2.524 1.00 57.56 86 CYS A C 1
ATOM 736 O O . CYS A 1 86 ? 15.423 6.288 2.623 1.00 57.56 86 CYS A O 1
ATOM 738 N N . VAL A 1 87 ? 14.039 4.696 3.485 1.00 58.53 87 VAL A N 1
ATOM 739 C CA . VAL A 1 87 ? 14.698 4.249 4.736 1.00 58.53 87 VAL A CA 1
ATOM 740 C C . VAL A 1 87 ? 15.843 5.105 5.313 1.00 58.53 87 VAL A C 1
ATOM 742 O O . VAL A 1 87 ? 16.853 5.352 4.670 1.00 58.53 87 VAL A O 1
ATOM 745 N N . GLY A 1 88 ? 15.773 5.399 6.617 1.00 58.44 88 GLY A N 1
ATOM 746 C CA . GLY A 1 88 ? 16.901 5.990 7.361 1.00 58.44 88 GLY A CA 1
ATOM 747 C C . GLY A 1 88 ? 16.551 7.168 8.266 1.00 58.44 88 GLY A C 1
ATOM 748 O O . GLY A 1 88 ? 17.449 7.888 8.687 1.00 58.44 88 GLY A O 1
ATOM 749 N N . HIS A 1 89 ? 15.268 7.371 8.563 1.00 65.38 89 HIS A N 1
ATOM 750 C CA . HIS A 1 89 ? 14.812 8.443 9.444 1.00 65.38 89 HIS A CA 1
ATOM 751 C C . HIS A 1 89 ? 14.769 7.991 10.904 1.00 65.38 89 HIS A C 1
ATOM 753 O O . HIS A 1 89 ? 14.427 6.840 11.199 1.00 65.38 89 HIS A O 1
ATOM 759 N N . ASP A 1 90 ? 15.113 8.899 11.815 1.00 71.94 90 ASP A N 1
ATOM 760 C CA . ASP A 1 90 ? 15.000 8.659 13.249 1.00 71.94 90 ASP A CA 1
ATOM 761 C C . ASP A 1 90 ? 13.522 8.462 13.623 1.00 71.94 90 ASP A C 1
ATOM 763 O O . ASP A 1 90 ? 12.611 9.035 13.022 1.00 71.94 90 ASP A O 1
ATOM 767 N N . LYS A 1 91 ? 13.256 7.671 14.667 1.00 69.94 91 LYS A N 1
ATOM 768 C CA . LYS A 1 91 ? 11.896 7.461 15.191 1.00 69.94 91 LYS A CA 1
ATOM 769 C C . LYS A 1 91 ? 11.235 8.752 15.690 1.00 69.94 91 LYS A C 1
ATOM 771 O O . LYS A 1 91 ? 10.021 8.768 15.905 1.00 69.94 91 LYS A O 1
ATOM 776 N N . ASN A 1 92 ? 12.022 9.797 15.928 1.00 74.81 92 ASN A N 1
ATOM 777 C CA . ASN A 1 92 ? 11.563 11.114 16.348 1.00 74.81 92 ASN A CA 1
ATOM 778 C C . ASN A 1 92 ? 11.475 12.117 15.189 1.00 74.81 92 ASN A C 1
ATOM 780 O O . ASN A 1 92 ? 11.008 13.233 15.416 1.00 74.81 92 ASN A O 1
ATOM 784 N N . ASP A 1 93 ? 11.877 11.731 13.975 1.00 81.69 93 ASP A N 1
ATOM 785 C CA . ASP A 1 93 ? 11.777 12.609 12.820 1.00 81.69 93 ASP A CA 1
ATOM 786 C C . ASP A 1 93 ? 10.318 12.836 12.435 1.00 81.69 93 ASP A C 1
ATOM 788 O O . ASP A 1 93 ? 9.460 11.940 12.457 1.00 81.69 93 ASP A O 1
ATOM 792 N N . ASP A 1 94 ? 10.065 14.080 12.056 1.00 87.12 94 ASP A N 1
ATOM 793 C CA . ASP A 1 94 ? 8.855 14.477 11.381 1.00 87.12 94 ASP A CA 1
ATOM 794 C C . ASP A 1 94 ? 9.108 14.515 9.874 1.00 87.12 94 ASP A C 1
ATOM 796 O O . ASP A 1 94 ? 9.684 15.468 9.345 1.00 87.12 94 ASP A O 1
ATOM 800 N N . ILE A 1 95 ? 8.673 13.459 9.192 1.00 90.50 95 ILE A N 1
ATOM 801 C CA . ILE A 1 95 ? 8.918 13.270 7.762 1.00 90.50 95 ILE A CA 1
ATOM 802 C C . ILE A 1 95 ? 7.722 13.670 6.895 1.00 90.50 95 ILE A C 1
ATOM 804 O O . ILE A 1 95 ? 7.802 13.584 5.668 1.00 90.50 95 ILE A O 1
ATOM 808 N N . VAL A 1 96 ? 6.602 14.081 7.500 1.00 92.25 96 VAL A N 1
ATOM 809 C CA . VAL A 1 96 ? 5.382 14.427 6.759 1.00 92.25 96 VAL A CA 1
ATOM 810 C C . VAL A 1 96 ? 5.543 15.818 6.132 1.00 92.25 96 VAL A C 1
ATOM 812 O O . VAL A 1 96 ? 5.735 16.790 6.870 1.00 92.25 96 VAL A O 1
ATOM 815 N N . PRO A 1 97 ? 5.397 15.964 4.801 1.00 91.12 97 PRO A N 1
ATOM 816 C CA . PRO A 1 97 ? 5.470 17.266 4.145 1.00 91.12 97 PRO A CA 1
ATOM 817 C C . PRO A 1 97 ? 4.456 18.264 4.717 1.00 91.12 97 PRO A C 1
ATOM 819 O O . PRO A 1 97 ? 3.341 17.892 5.100 1.00 91.12 97 PRO A O 1
ATOM 822 N N . LYS A 1 98 ? 4.831 19.549 4.760 1.00 92.00 98 LYS A N 1
ATOM 823 C CA . LYS A 1 98 ? 4.028 20.613 5.391 1.00 92.00 98 LYS A CA 1
ATOM 824 C C . LYS A 1 98 ? 2.608 20.673 4.826 1.00 92.00 98 LYS A C 1
ATOM 826 O O . LYS A 1 98 ? 1.655 20.838 5.584 1.00 92.00 98 LYS A O 1
ATOM 831 N N . GLU A 1 99 ? 2.460 20.491 3.520 1.00 92.62 99 GLU A N 1
ATOM 832 C CA . GLU A 1 99 ? 1.183 20.495 2.806 1.00 92.62 99 GLU A CA 1
ATOM 833 C C . GLU A 1 99 ? 0.244 19.346 3.210 1.00 92.62 99 GLU A C 1
ATOM 835 O O . GLU A 1 99 ? -0.975 19.492 3.123 1.00 92.62 99 GLU A O 1
ATOM 840 N N . TYR A 1 100 ? 0.778 18.230 3.717 1.00 94.25 100 TYR A N 1
ATOM 841 C CA . TYR A 1 100 ? -0.010 17.063 4.124 1.00 94.25 100 TYR A CA 1
ATOM 842 C C . TYR A 1 100 ? -0.219 16.959 5.633 1.00 94.25 100 TYR A C 1
ATOM 844 O O . TYR A 1 100 ? -0.924 16.062 6.093 1.00 94.25 100 TYR A O 1
ATOM 852 N N . LYS A 1 101 ? 0.323 17.893 6.420 1.00 94.69 101 LYS A N 1
ATOM 853 C CA . LYS A 1 101 ? 0.273 17.839 7.884 1.00 94.69 101 LYS A CA 1
ATOM 854 C C . LYS A 1 101 ? -1.131 17.730 8.456 1.00 94.69 101 LYS A C 1
ATOM 856 O O . LYS A 1 101 ? -1.413 16.835 9.247 1.00 94.69 101 LYS A O 1
ATOM 861 N N . SER A 1 102 ? -2.025 18.615 8.025 1.00 95.44 102 SER A N 1
ATOM 862 C CA . SER A 1 102 ? -3.416 18.611 8.490 1.00 95.44 102 SER A CA 1
ATOM 863 C C . SER A 1 102 ? -4.133 17.304 8.126 1.00 95.44 102 SER A C 1
ATOM 865 O O . SER A 1 102 ? -4.858 16.729 8.942 1.00 95.44 102 SER A O 1
ATOM 867 N N . LEU A 1 103 ? -3.880 16.797 6.916 1.00 95.94 103 LEU A N 1
ATOM 868 C CA . LEU A 1 103 ? -4.471 15.559 6.422 1.00 95.94 103 LEU A CA 1
ATOM 869 C C . LEU A 1 103 ? -3.955 14.336 7.188 1.00 95.94 103 LEU A C 1
ATOM 871 O O . LEU A 1 103 ? -4.751 13.461 7.534 1.00 95.94 103 LEU A O 1
ATOM 875 N N . PHE A 1 104 ? -2.661 14.307 7.509 1.00 96.56 104 PHE A N 1
ATOM 876 C CA . PHE A 1 104 ? -2.048 13.295 8.361 1.00 96.56 104 PHE A CA 1
ATOM 877 C C . PHE A 1 104 ? -2.682 13.275 9.753 1.00 96.56 104 PHE A C 1
ATOM 879 O O . PHE A 1 104 ? -3.134 12.216 10.180 1.00 96.56 104 PHE A O 1
ATOM 886 N N . GLU A 1 105 ? -2.804 14.419 10.438 1.00 96.44 105 GLU A N 1
ATOM 887 C CA . GLU A 1 105 ? -3.403 14.457 11.783 1.00 96.44 105 GLU A CA 1
ATOM 888 C C . GLU A 1 105 ? -4.847 13.953 11.789 1.00 96.44 105 GLU A C 1
ATOM 890 O O . GLU A 1 105 ? -5.232 13.118 12.613 1.00 96.44 105 GLU A O 1
ATOM 895 N N . LYS A 1 106 ? -5.646 14.420 10.824 1.00 96.31 106 LYS A N 1
ATOM 896 C CA . LYS A 1 106 ? -7.037 13.992 10.654 1.00 96.31 106 LYS A CA 1
ATOM 897 C C . LYS A 1 106 ? -7.130 12.482 10.411 1.00 96.31 106 LYS A C 1
ATOM 899 O O . LYS A 1 106 ? -7.921 11.800 11.066 1.00 96.31 106 LYS A O 1
ATOM 904 N N . SER A 1 107 ? -6.318 11.970 9.490 1.00 97.06 107 SER A N 1
ATOM 905 C CA . SER A 1 107 ? -6.322 10.555 9.109 1.00 97.06 107 SER A CA 1
ATOM 906 C C . SER A 1 107 ? -5.805 9.672 10.239 1.00 97.06 107 SER A C 1
ATOM 908 O O . SER A 1 107 ? -6.371 8.617 10.508 1.00 97.06 107 SER A O 1
ATOM 910 N N . TYR A 1 108 ? -4.779 10.115 10.964 1.00 97.44 108 TYR A N 1
ATOM 911 C CA . TYR A 1 108 ? -4.235 9.358 12.082 1.00 97.44 108 TYR A CA 1
ATOM 912 C C . TYR A 1 108 ? -5.230 9.269 13.240 1.00 97.44 108 TYR A C 1
ATOM 914 O O . TYR A 1 108 ? -5.402 8.198 13.820 1.00 97.44 108 TYR A O 1
ATOM 922 N N . LYS A 1 109 ? -5.979 10.345 13.516 1.00 97.38 109 LYS A N 1
ATOM 923 C CA . LYS A 1 109 ? -7.079 10.306 14.488 1.00 97.38 109 LYS A CA 1
ATOM 924 C C . LYS A 1 109 ? -8.130 9.254 14.113 1.00 97.38 109 LYS A C 1
ATOM 926 O O . LYS A 1 109 ? -8.608 8.529 14.983 1.00 97.38 109 LYS A O 1
ATOM 931 N N . PHE A 1 110 ? -8.464 9.128 12.825 1.00 98.06 110 PHE A N 1
ATOM 932 C CA . PHE A 1 110 ? -9.330 8.049 12.339 1.00 98.06 110 PHE A CA 1
ATOM 933 C C . PHE A 1 110 ? -8.724 6.664 12.613 1.00 98.06 110 PHE A C 1
ATOM 935 O O . PHE A 1 110 ? -9.418 5.806 13.155 1.00 98.06 110 PHE A O 1
ATOM 942 N N . ILE A 1 111 ? -7.438 6.456 12.302 1.00 97.94 111 ILE A N 1
ATOM 943 C CA . ILE A 1 111 ? -6.733 5.187 12.550 1.00 97.94 111 ILE A CA 1
ATOM 944 C C . ILE A 1 111 ? -6.741 4.822 14.038 1.00 97.94 111 ILE A C 1
ATOM 946 O O . ILE A 1 111 ? -7.053 3.682 14.383 1.00 97.94 111 ILE A O 1
ATOM 950 N N . GLN A 1 112 ? -6.459 5.776 14.926 1.00 97.38 112 GLN A N 1
ATOM 951 C CA . GLN A 1 112 ? -6.502 5.559 16.373 1.00 97.38 112 GLN A CA 1
ATOM 952 C C . GLN A 1 112 ? -7.892 5.120 16.840 1.00 97.38 112 GLN A C 1
ATOM 954 O O . GLN A 1 112 ? -8.019 4.159 17.603 1.00 97.38 112 GLN A O 1
ATOM 959 N N . THR A 1 113 ? -8.943 5.806 16.384 1.00 97.25 113 THR A N 1
ATOM 960 C CA . THR A 1 113 ? -10.320 5.456 16.747 1.00 97.25 113 THR A CA 1
ATOM 961 C C . THR A 1 113 ? -10.713 4.093 16.184 1.00 97.25 113 THR A C 1
ATOM 963 O O . THR A 1 113 ? -11.264 3.273 16.920 1.00 97.25 113 THR A O 1
ATOM 966 N N . LEU A 1 114 ? -10.377 3.808 14.923 1.00 97.56 114 LEU A N 1
ATOM 967 C CA . LEU A 1 114 ? -10.639 2.513 14.303 1.00 97.56 114 LEU A CA 1
ATOM 968 C C . LEU A 1 114 ? -9.906 1.390 15.041 1.00 97.56 114 LEU A C 1
ATOM 970 O O . LEU A 1 114 ? -10.521 0.373 15.325 1.00 97.56 114 LEU A O 1
ATOM 974 N N . LYS A 1 115 ? -8.638 1.577 15.433 1.00 96.94 115 LYS A N 1
ATOM 975 C CA . LYS A 1 115 ? -7.868 0.568 16.181 1.00 96.94 115 LYS A CA 1
ATOM 976 C C . LYS A 1 115 ? -8.506 0.235 17.529 1.00 96.94 115 LYS A C 1
ATOM 978 O O . LYS A 1 115 ? -8.494 -0.926 17.919 1.00 96.94 115 LYS A O 1
ATOM 983 N N . LYS A 1 116 ? -9.085 1.219 18.226 1.00 95.81 116 LYS A N 1
ATOM 984 C CA . LYS A 1 116 ? -9.804 0.992 19.494 1.00 95.81 116 LYS A CA 1
ATOM 985 C C . LYS A 1 116 ? -11.112 0.219 19.301 1.00 95.81 116 LYS A C 1
ATOM 987 O O . LYS A 1 116 ? -11.465 -0.577 20.161 1.00 95.81 116 LYS A O 1
ATOM 992 N N . GLN A 1 117 ? -11.826 0.462 18.201 1.00 95.56 117 GLN A N 1
ATOM 993 C CA . GLN A 1 117 ? -13.112 -0.187 17.914 1.00 95.56 117 GLN A CA 1
ATOM 994 C C . GLN A 1 117 ? -12.947 -1.573 17.280 1.00 95.56 117 GLN A C 1
ATOM 996 O O . GLN A 1 117 ? -13.661 -2.509 17.624 1.00 95.56 117 GLN A O 1
ATOM 1001 N N . ASN A 1 118 ? -12.017 -1.695 16.336 1.00 96.88 118 ASN A N 1
ATOM 1002 C CA . ASN A 1 118 ? -11.754 -2.893 15.556 1.00 96.88 118 ASN A CA 1
ATOM 1003 C C . ASN A 1 118 ? -10.262 -2.957 15.150 1.00 96.88 118 ASN A C 1
ATOM 1005 O O . ASN A 1 118 ? -9.880 -2.485 14.072 1.00 96.88 118 ASN A O 1
ATOM 1009 N N . PRO A 1 119 ? -9.404 -3.555 16.000 1.00 96.75 119 PRO A N 1
ATOM 1010 C CA . PRO A 1 119 ? -7.966 -3.644 15.753 1.00 96.75 119 PRO A CA 1
ATOM 1011 C C . PRO A 1 119 ? -7.596 -4.369 14.455 1.00 96.75 119 PRO A C 1
ATOM 1013 O O . PRO A 1 119 ? -6.639 -3.976 13.795 1.00 96.75 119 PRO A O 1
ATOM 1016 N N . GLU A 1 120 ? -8.345 -5.411 14.076 1.00 96.62 120 GLU A N 1
ATOM 1017 C CA . GLU A 1 120 ? -8.097 -6.178 12.847 1.00 96.62 120 GLU A CA 1
ATOM 1018 C C . GLU A 1 120 ? -8.345 -5.316 11.606 1.00 96.62 120 GLU A C 1
ATOM 1020 O O . GLU A 1 120 ? -7.513 -5.255 10.702 1.00 96.62 120 GLU A O 1
ATOM 1025 N N . GLN A 1 121 ? -9.457 -4.583 11.596 1.00 96.62 121 GLN A N 1
ATOM 1026 C CA . GLN A 1 121 ? -9.806 -3.687 10.499 1.00 96.62 121 GLN A CA 1
ATOM 1027 C C . GLN A 1 121 ? -8.822 -2.516 10.374 1.00 96.62 1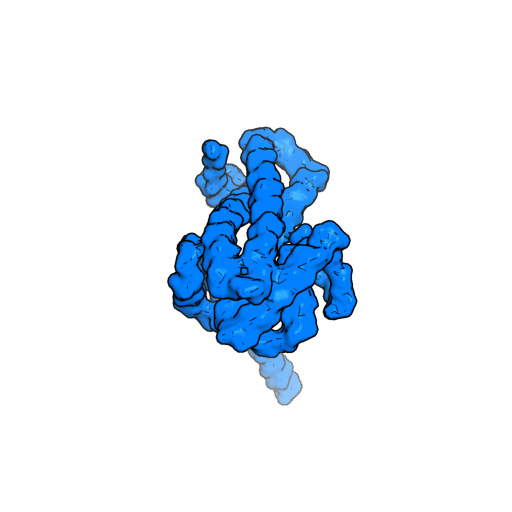21 GLN A C 1
ATOM 1029 O O . GLN A 1 121 ? -8.461 -2.137 9.260 1.00 96.62 121 GLN A O 1
ATOM 1034 N N . ALA A 1 122 ? -8.352 -1.966 11.500 1.00 97.69 122 ALA A N 1
ATOM 1035 C CA . ALA A 1 122 ? -7.298 -0.953 11.498 1.00 97.69 122 ALA A CA 1
ATOM 1036 C C . ALA A 1 122 ? -5.979 -1.506 10.947 1.00 97.69 122 ALA A C 1
ATOM 1038 O O . ALA A 1 122 ? -5.350 -0.866 10.108 1.00 97.69 122 ALA A O 1
ATOM 1039 N N . ALA A 1 123 ? -5.574 -2.698 11.390 1.00 98.00 123 ALA A N 1
ATOM 1040 C CA . ALA A 1 123 ? -4.343 -3.325 10.930 1.00 98.00 123 ALA A CA 1
ATOM 1041 C C . ALA A 1 123 ? -4.381 -3.638 9.432 1.00 98.00 123 ALA A C 1
ATOM 1043 O O . ALA A 1 123 ? -3.417 -3.351 8.729 1.00 98.00 123 ALA A O 1
ATOM 1044 N N . TYR A 1 124 ? -5.516 -4.132 8.932 1.00 97.44 124 TYR A N 1
ATOM 1045 C CA . TYR A 1 124 ? -5.721 -4.352 7.504 1.00 97.44 124 TYR A CA 1
ATOM 1046 C C . TYR A 1 124 ? -5.616 -3.055 6.692 1.00 97.44 124 TYR A C 1
ATOM 1048 O O . TYR A 1 124 ? -4.921 -3.023 5.680 1.00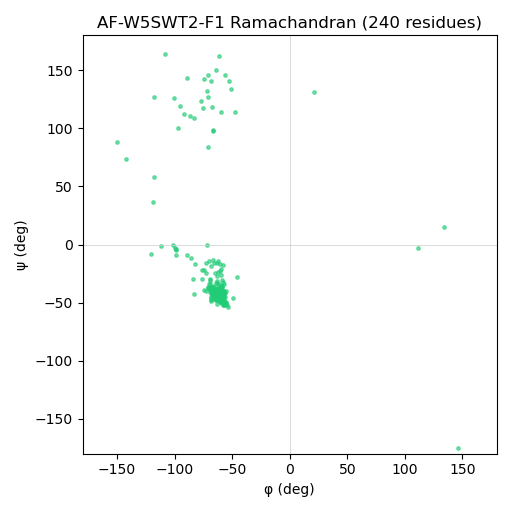 97.44 124 TYR A O 1
ATOM 1056 N N . LEU A 1 125 ? -6.256 -1.971 7.147 1.00 97.12 125 LEU A N 1
ATOM 1057 C CA . LEU A 1 125 ? -6.168 -0.671 6.477 1.00 97.12 125 LEU A CA 1
ATOM 1058 C C . LEU A 1 125 ? -4.722 -0.164 6.402 1.00 97.12 125 LEU A C 1
ATOM 1060 O O . LEU A 1 125 ? -4.292 0.321 5.361 1.00 97.12 125 LEU A O 1
ATOM 1064 N N . ILE A 1 126 ? -3.972 -0.286 7.497 1.00 97.25 126 ILE A N 1
ATOM 1065 C CA . ILE A 1 126 ? -2.573 0.148 7.562 1.00 97.25 126 ILE A CA 1
ATOM 1066 C C . ILE A 1 126 ? -1.688 -0.705 6.652 1.00 97.25 126 ILE A C 1
ATOM 1068 O O . ILE A 1 126 ? -0.865 -0.146 5.935 1.00 97.25 126 ILE A O 1
ATOM 1072 N N . HIS A 1 127 ? -1.880 -2.026 6.642 1.00 95.38 127 HIS A N 1
ATOM 1073 C CA . HIS A 1 127 ? -1.195 -2.925 5.712 1.00 95.38 127 HIS A CA 1
ATOM 1074 C C . HIS A 1 127 ? -1.413 -2.492 4.256 1.00 95.38 127 HIS A C 1
ATOM 1076 O O . HIS A 1 127 ? -0.459 -2.27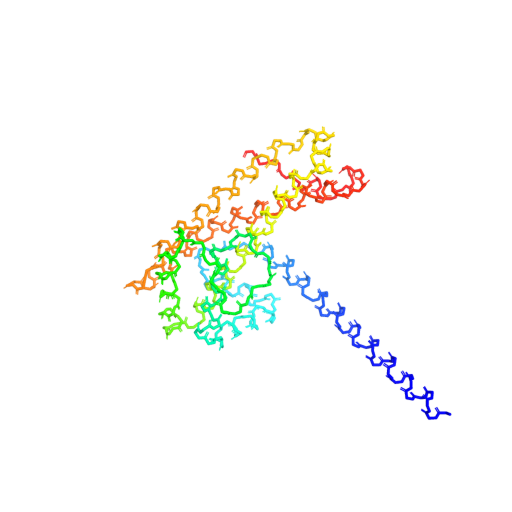3 3.518 1.00 95.38 127 HIS A O 1
ATOM 1082 N N . GLU A 1 128 ? -2.667 -2.296 3.854 1.00 94.69 128 GLU A N 1
ATOM 1083 C CA . GLU A 1 128 ? -3.022 -1.891 2.491 1.00 94.69 128 GLU A CA 1
ATOM 1084 C C . GLU A 1 128 ? -2.445 -0.506 2.122 1.00 94.69 128 GLU A C 1
ATOM 1086 O O . GLU A 1 128 ? -1.954 -0.307 1.009 1.00 94.69 128 GLU A O 1
ATOM 1091 N N . ILE A 1 129 ? -2.425 0.445 3.063 1.00 95.38 129 ILE A N 1
ATOM 1092 C CA . ILE A 1 129 ? -1.764 1.747 2.882 1.00 95.38 129 ILE A CA 1
ATOM 1093 C C . ILE A 1 129 ? -0.251 1.581 2.674 1.00 95.38 129 ILE A C 1
ATOM 1095 O O . ILE A 1 129 ? 0.301 2.206 1.770 1.00 95.38 129 ILE A O 1
ATOM 1099 N N . TYR A 1 130 ? 0.417 0.724 3.451 1.00 92.31 130 TYR A N 1
ATOM 1100 C CA . TYR A 1 130 ? 1.848 0.453 3.279 1.00 92.31 130 TYR A CA 1
ATOM 1101 C C . TYR A 1 130 ? 2.167 -0.232 1.953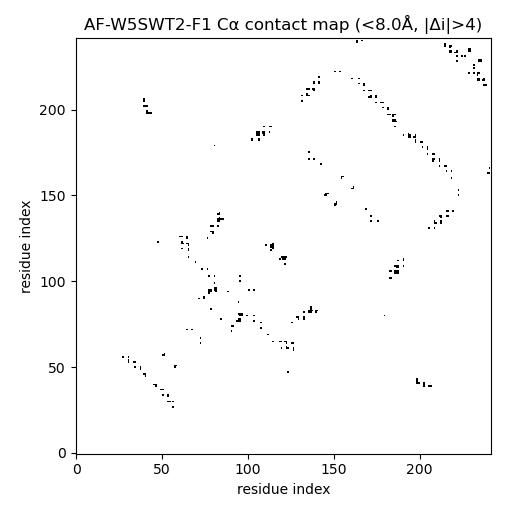 1.00 92.31 130 TYR A C 1
ATOM 1103 O O . TYR A 1 130 ? 3.190 0.068 1.342 1.00 92.31 130 TYR A O 1
ATOM 1111 N N . GLU A 1 131 ? 1.308 -1.128 1.477 1.00 90.62 131 GLU A N 1
ATOM 1112 C CA . GLU A 1 131 ? 1.493 -1.760 0.170 1.00 90.62 131 GLU A CA 1
ATOM 1113 C C . GLU A 1 131 ? 1.402 -0.736 -0.969 1.00 90.62 131 GLU A C 1
ATOM 1115 O O . GLU A 1 131 ? 2.237 -0.751 -1.876 1.00 90.62 131 GLU A O 1
ATOM 1120 N N . LEU A 1 132 ? 0.450 0.201 -0.900 1.00 91.94 132 LEU A N 1
ATOM 1121 C CA . LEU A 1 132 ? 0.371 1.307 -1.856 1.00 91.94 132 LEU A CA 1
ATOM 1122 C C . LEU A 1 132 ? 1.574 2.245 -1.774 1.00 91.94 132 LEU A C 1
ATOM 1124 O O . LEU A 1 132 ? 2.127 2.607 -2.812 1.00 91.94 132 LEU A O 1
ATOM 1128 N N . ASP A 1 133 ? 1.977 2.636 -0.566 1.00 91.62 133 ASP A N 1
ATOM 1129 C CA . ASP A 1 133 ? 3.122 3.521 -0.354 1.00 91.62 133 ASP A CA 1
ATOM 1130 C C . ASP A 1 133 ? 4.407 2.930 -0.948 1.00 91.62 133 ASP A C 1
ATOM 1132 O O . ASP A 1 133 ? 5.095 3.599 -1.721 1.00 91.62 133 ASP A O 1
ATOM 1136 N N . LYS A 1 134 ? 4.675 1.639 -0.704 1.00 89.06 134 LYS A N 1
ATOM 1137 C CA . LYS A 1 134 ? 5.792 0.923 -1.336 1.00 89.06 134 LYS A CA 1
ATOM 1138 C C . LYS A 1 134 ? 5.716 1.004 -2.860 1.00 89.06 134 LYS A C 1
ATOM 1140 O O . LYS A 1 134 ? 6.700 1.376 -3.495 1.00 89.06 134 LYS A O 1
ATOM 1145 N N . MET A 1 135 ? 4.562 0.691 -3.460 1.00 91.06 135 MET A N 1
ATOM 1146 C CA . MET A 1 135 ? 4.402 0.748 -4.920 1.00 91.06 135 MET A CA 1
ATOM 1147 C C . MET A 1 135 ? 4.653 2.156 -5.466 1.00 91.06 135 MET A C 1
ATOM 1149 O O . MET A 1 135 ? 5.340 2.304 -6.478 1.00 91.06 135 MET A O 1
ATOM 1153 N N . PHE A 1 136 ? 4.126 3.196 -4.814 1.00 93.31 136 PHE A N 1
ATOM 1154 C CA . PHE A 1 136 ? 4.347 4.578 -5.237 1.00 93.31 136 PHE A CA 1
ATOM 1155 C C . PHE A 1 136 ? 5.808 5.001 -5.085 1.00 93.31 136 PHE A C 1
ATOM 1157 O O . PHE A 1 136 ? 6.349 5.614 -6.005 1.00 93.31 136 PHE A O 1
ATOM 1164 N N . THR A 1 137 ? 6.447 4.654 -3.970 1.00 90.38 137 THR A N 1
ATOM 1165 C CA . THR A 1 137 ? 7.851 4.979 -3.703 1.00 90.38 137 THR A CA 1
ATOM 1166 C C . THR A 1 137 ? 8.767 4.307 -4.723 1.00 90.38 137 THR A C 1
ATOM 1168 O O . THR A 1 137 ? 9.494 5.014 -5.417 1.00 90.38 137 THR A O 1
ATOM 1171 N N . PHE A 1 138 ? 8.638 2.996 -4.954 1.00 88.56 138 PHE A N 1
ATOM 1172 C CA . PHE A 1 138 ? 9.422 2.309 -5.989 1.00 88.56 138 PHE A CA 1
ATOM 1173 C C . PHE A 1 138 ? 9.151 2.860 -7.392 1.00 88.56 138 PHE A C 1
ATOM 1175 O O . PHE A 1 138 ? 10.070 3.075 -8.178 1.00 88.56 138 PHE A O 1
ATOM 1182 N N . THR A 1 139 ? 7.890 3.146 -7.725 1.00 90.94 139 THR A N 1
ATOM 1183 C CA . THR A 1 139 ? 7.556 3.737 -9.031 1.00 90.94 139 THR A CA 1
ATOM 1184 C C . THR A 1 139 ? 8.213 5.108 -9.203 1.00 90.94 139 THR A C 1
ATOM 1186 O O . THR A 1 139 ? 8.687 5.430 -10.294 1.00 90.94 139 THR A O 1
ATOM 1189 N N . LYS A 1 140 ? 8.273 5.918 -8.138 1.00 90.25 140 LYS A N 1
ATOM 1190 C CA . LYS A 1 140 ? 8.958 7.213 -8.149 1.00 90.25 140 LYS A CA 1
ATOM 1191 C C . LYS A 1 140 ? 10.455 7.053 -8.371 1.00 90.25 140 LYS A C 1
ATOM 1193 O O . LYS A 1 140 ? 10.990 7.766 -9.214 1.00 90.25 140 LYS A O 1
ATOM 1198 N N . GLU A 1 141 ? 11.097 6.121 -7.674 1.00 86.81 141 GLU A N 1
ATOM 1199 C CA . GLU A 1 141 ? 12.518 5.822 -7.871 1.00 86.81 141 GLU A CA 1
ATOM 1200 C C . GLU A 1 141 ? 12.804 5.428 -9.317 1.00 86.81 141 GLU A C 1
ATOM 1202 O O . GLU A 1 141 ? 13.719 5.970 -9.928 1.00 86.81 141 GLU A O 1
ATOM 1207 N N . ILE A 1 142 ? 11.974 4.561 -9.906 1.00 85.06 142 ILE A N 1
ATOM 1208 C CA . ILE A 1 142 ? 12.112 4.180 -11.314 1.00 85.06 142 ILE A CA 1
ATOM 1209 C C . ILE A 1 142 ? 11.985 5.418 -12.214 1.00 85.06 142 ILE A C 1
ATOM 1211 O O . ILE A 1 142 ? 12.832 5.639 -13.076 1.00 85.06 142 ILE A O 1
ATOM 1215 N N . ILE A 1 143 ? 10.968 6.264 -12.003 1.00 86.19 143 ILE A N 1
ATOM 1216 C CA . ILE A 1 143 ? 10.791 7.522 -12.753 1.00 86.19 143 ILE A CA 1
ATOM 1217 C C . ILE A 1 143 ? 12.015 8.438 -12.618 1.00 86.19 143 ILE A C 1
ATOM 1219 O O . ILE A 1 143 ? 12.412 9.066 -13.601 1.00 86.19 143 ILE A O 1
ATOM 1223 N N . ASP A 1 144 ? 12.611 8.526 -11.432 1.00 83.56 144 ASP A N 1
ATOM 1224 C CA . ASP A 1 144 ? 13.804 9.339 -11.199 1.00 83.56 144 ASP A CA 1
ATOM 1225 C C . ASP A 1 144 ? 15.037 8.736 -11.861 1.00 83.56 144 ASP A C 1
ATOM 1227 O O . ASP A 1 144 ? 15.822 9.472 -12.460 1.00 83.56 144 ASP A O 1
ATOM 1231 N N . MET A 1 145 ? 15.162 7.406 -11.854 1.00 78.06 145 MET A N 1
ATOM 1232 C CA . MET A 1 145 ? 16.223 6.700 -12.563 1.00 78.06 145 MET A CA 1
ATOM 1233 C C . MET A 1 145 ? 16.213 6.998 -14.060 1.00 78.06 145 MET A C 1
ATOM 1235 O O . MET A 1 145 ? 17.266 7.065 -14.701 1.00 78.06 145 MET A O 1
ATOM 1239 N N . PHE A 1 146 ? 15.028 7.227 -14.625 1.00 72.00 146 PHE A N 1
ATOM 1240 C CA . PHE A 1 146 ? 14.886 7.648 -16.011 1.00 72.00 146 PHE A CA 1
ATOM 1241 C C . PHE A 1 146 ? 15.444 9.045 -16.296 1.00 72.00 146 PHE A C 1
ATOM 1243 O O . PHE A 1 146 ? 15.637 9.360 -17.465 1.00 72.00 146 PHE A O 1
ATOM 1250 N N . ASN A 1 147 ? 15.762 9.868 -15.294 1.00 70.25 147 ASN A N 1
ATOM 1251 C CA . ASN A 1 147 ? 16.440 11.152 -15.496 1.00 70.25 147 ASN A CA 1
ATOM 1252 C C . ASN A 1 147 ? 17.975 11.030 -15.556 1.00 70.25 147 ASN A C 1
ATOM 1254 O O . ASN A 1 147 ? 18.628 11.992 -15.961 1.00 70.25 147 ASN A O 1
ATOM 1258 N N . TYR A 1 148 ? 18.568 9.881 -15.205 1.00 72.62 148 TYR A N 1
ATOM 1259 C CA . TYR A 1 148 ? 20.016 9.679 -15.335 1.00 72.62 148 TYR A CA 1
ATOM 1260 C C . TYR A 1 148 ? 20.445 9.552 -16.802 1.00 72.62 148 TYR A C 1
ATOM 1262 O O . TYR A 1 148 ? 19.728 8.993 -17.636 1.00 72.62 148 TYR A O 1
ATOM 1270 N N . ALA A 1 149 ? 21.645 10.057 -17.111 1.00 68.12 149 ALA A N 1
ATOM 1271 C CA . ALA A 1 149 ? 22.178 10.132 -18.473 1.00 68.12 149 ALA A CA 1
ATOM 1272 C C . ALA A 1 149 ? 22.229 8.762 -19.174 1.00 68.12 149 ALA A C 1
ATOM 1274 O O . ALA A 1 149 ? 21.819 8.651 -20.327 1.00 68.12 149 ALA A O 1
ATOM 1275 N N . GLU A 1 150 ? 22.644 7.714 -18.461 1.00 67.75 150 GLU A N 1
ATOM 1276 C CA . GLU A 1 150 ? 22.729 6.344 -18.984 1.00 67.75 150 GLU A CA 1
ATOM 1277 C C . GLU A 1 150 ? 21.349 5.798 -19.392 1.00 67.75 150 GLU A C 1
ATOM 1279 O O . GLU A 1 150 ? 21.179 5.240 -20.481 1.00 67.75 150 GLU A O 1
ATOM 1284 N N . THR A 1 151 ? 20.326 6.033 -18.565 1.00 65.75 151 THR A N 1
ATOM 1285 C CA . THR A 1 151 ? 18.944 5.624 -18.848 1.00 65.75 151 THR A CA 1
ATOM 1286 C C . THR A 1 151 ? 18.327 6.450 -19.984 1.00 65.75 151 THR A C 1
ATOM 1288 O O . THR A 1 151 ? 17.602 5.919 -20.829 1.00 65.75 151 THR A O 1
ATOM 1291 N N . GLN A 1 152 ? 18.641 7.749 -20.054 1.00 66.44 152 GLN A N 1
ATOM 1292 C CA . GLN A 1 152 ? 18.205 8.648 -21.130 1.00 66.44 152 GLN A CA 1
ATOM 1293 C C . GLN A 1 152 ? 18.807 8.264 -22.485 1.00 66.44 152 GLN A C 1
ATOM 1295 O O . GLN A 1 152 ? 18.096 8.238 -23.493 1.00 66.44 152 GLN A O 1
ATOM 1300 N N . GLU A 1 153 ? 20.100 7.939 -22.531 1.00 64.56 153 GLU A N 1
ATOM 1301 C CA . GLU A 1 153 ? 20.737 7.417 -23.741 1.00 64.56 153 GLU A CA 1
ATOM 1302 C C . GLU A 1 153 ? 20.079 6.124 -24.217 1.00 64.56 153 GLU A C 1
ATOM 1304 O O . GLU A 1 153 ? 19.891 5.933 -25.419 1.00 64.56 153 GLU A O 1
ATOM 1309 N N . PHE A 1 154 ? 19.670 5.256 -23.293 1.00 61.62 154 PHE A N 1
ATOM 1310 C CA . PHE A 1 154 ? 18.971 4.027 -23.635 1.00 61.62 154 PHE A CA 1
ATOM 1311 C C . PHE A 1 154 ? 17.561 4.280 -24.197 1.00 61.62 154 PHE A C 1
ATOM 1313 O O . PHE A 1 154 ? 17.229 3.732 -25.248 1.00 61.62 154 PHE A O 1
ATOM 1320 N N . ILE A 1 155 ? 16.739 5.149 -23.586 1.00 62.19 155 ILE A N 1
ATOM 1321 C CA . ILE A 1 155 ? 15.428 5.521 -24.167 1.00 62.19 155 ILE A CA 1
ATOM 1322 C C . ILE A 1 155 ? 15.606 6.096 -25.574 1.00 62.19 155 ILE A C 1
ATOM 1324 O O . ILE A 1 155 ? 14.822 5.773 -26.464 1.00 62.19 155 ILE A O 1
ATOM 1328 N N . LYS A 1 156 ? 16.634 6.928 -25.795 1.00 62.47 156 LYS A N 1
ATOM 1329 C CA . LYS A 1 156 ? 16.944 7.453 -27.133 1.00 62.47 156 LYS A CA 1
ATOM 1330 C C . LYS A 1 156 ? 17.251 6.324 -28.124 1.00 62.47 156 LYS A C 1
ATOM 1332 O O . LYS A 1 156 ? 16.755 6.372 -29.248 1.00 62.47 156 LYS A O 1
ATOM 1337 N N . ARG A 1 157 ? 18.011 5.298 -27.711 1.00 60.12 157 ARG A N 1
ATOM 1338 C CA . ARG A 1 157 ? 18.286 4.096 -28.529 1.00 60.12 157 ARG A CA 1
ATOM 1339 C C . ARG A 1 157 ? 17.014 3.287 -28.820 1.00 60.12 157 ARG A C 1
ATOM 1341 O O . ARG A 1 157 ? 16.887 2.745 -29.912 1.00 60.12 157 ARG A O 1
ATOM 1348 N N . TYR A 1 158 ? 16.052 3.264 -27.897 1.00 61.78 158 TYR A N 1
ATOM 1349 C CA . TYR A 1 158 ? 14.782 2.542 -28.027 1.00 61.78 158 TYR A CA 1
ATOM 1350 C C . TYR A 1 158 ? 13.575 3.490 -27.991 1.00 61.78 158 TYR A C 1
ATOM 1352 O O . TYR A 1 158 ? 12.660 3.329 -27.178 1.00 61.78 158 TYR A O 1
ATOM 1360 N N . ASN A 1 159 ? 13.546 4.457 -28.921 1.00 65.88 159 ASN A N 1
ATOM 1361 C CA . ASN A 1 159 ? 12.492 5.479 -29.058 1.00 65.88 159 ASN A CA 1
ATOM 1362 C C . ASN A 1 159 ? 11.059 4.915 -28.974 1.00 65.88 159 ASN A C 1
ATOM 1364 O O . ASN A 1 159 ? 10.140 5.604 -28.523 1.00 65.88 159 ASN A O 1
ATOM 1368 N N . LYS A 1 160 ? 10.866 3.646 -29.355 1.00 70.06 160 LYS A N 1
ATOM 1369 C CA . LYS A 1 160 ? 9.583 2.947 -29.270 1.00 70.06 160 LYS A CA 1
ATOM 1370 C C . LYS A 1 160 ? 9.006 2.841 -27.854 1.00 70.06 160 LYS A C 1
ATOM 1372 O O . LYS A 1 160 ? 7.802 2.691 -27.749 1.00 70.06 160 LYS A O 1
ATOM 1377 N N . TYR A 1 161 ? 9.787 2.959 -26.777 1.00 73.94 161 TYR A N 1
ATOM 1378 C CA . TYR A 1 161 ? 9.246 2.899 -25.407 1.00 73.94 161 TYR A CA 1
ATOM 1379 C C . TYR A 1 161 ? 9.016 4.270 -24.760 1.00 73.94 161 TYR A C 1
ATOM 1381 O O . TYR A 1 161 ? 8.379 4.358 -23.709 1.00 73.94 161 TYR A O 1
ATOM 1389 N N . LYS A 1 162 ? 9.483 5.357 -25.387 1.00 77.69 162 LYS A N 1
ATOM 1390 C CA . LYS A 1 162 ? 9.377 6.715 -24.831 1.00 77.69 162 LYS A CA 1
ATOM 1391 C C . LYS A 1 162 ? 7.926 7.119 -24.550 1.00 77.69 162 LYS A C 1
ATOM 1393 O O . LYS A 1 162 ? 7.636 7.689 -23.503 1.00 77.69 162 LYS A O 1
ATOM 1398 N N . HIS A 1 163 ? 7.012 6.805 -25.468 1.00 80.88 163 HIS A N 1
ATOM 1399 C CA . HIS A 1 163 ? 5.592 7.129 -25.314 1.00 80.88 163 HIS A CA 1
ATOM 1400 C C . HIS A 1 163 ? 4.930 6.332 -24.177 1.00 80.88 163 HIS A C 1
ATOM 1402 O O . HIS A 1 163 ? 4.124 6.889 -23.435 1.00 80.88 163 HIS A O 1
ATOM 1408 N N . ILE A 1 164 ? 5.320 5.063 -23.992 1.00 82.19 164 ILE A N 1
ATOM 1409 C CA . ILE A 1 164 ? 4.849 4.216 -22.886 1.00 82.19 164 ILE A CA 1
ATOM 1410 C C . ILE A 1 164 ? 5.309 4.806 -21.553 1.00 82.19 164 ILE A C 1
ATOM 1412 O O . ILE A 1 164 ? 4.491 4.981 -20.655 1.00 82.19 164 ILE A O 1
ATOM 1416 N N . PHE A 1 165 ? 6.586 5.183 -21.439 1.00 83.81 165 PHE A N 1
ATOM 1417 C CA . PHE A 1 165 ? 7.115 5.810 -20.227 1.00 83.81 165 PHE A CA 1
ATOM 1418 C C . PHE A 1 165 ? 6.360 7.093 -19.851 1.00 83.81 165 PHE A C 1
ATOM 1420 O O . PHE A 1 165 ? 5.934 7.241 -18.706 1.00 83.81 165 PHE A O 1
ATOM 1427 N N . ILE A 1 166 ? 6.150 8.000 -20.816 1.00 85.00 166 ILE A N 1
ATOM 1428 C CA . ILE A 1 166 ? 5.403 9.249 -20.592 1.00 85.00 166 ILE A CA 1
ATOM 1429 C C . ILE A 1 166 ? 3.982 8.938 -20.102 1.00 85.00 166 ILE A C 1
ATOM 1431 O O . ILE A 1 166 ? 3.567 9.462 -19.070 1.00 85.00 166 ILE A O 1
ATOM 1435 N N . LYS A 1 167 ? 3.271 8.016 -20.769 1.00 88.19 167 LYS A N 1
ATOM 1436 C CA . LYS A 1 167 ? 1.910 7.626 -20.372 1.00 88.19 167 LYS A CA 1
ATOM 1437 C C . LYS A 1 167 ? 1.874 7.030 -18.960 1.00 88.19 167 LYS A C 1
ATOM 1439 O O . LYS A 1 167 ? 1.011 7.396 -18.166 1.00 88.19 167 LYS A O 1
ATOM 1444 N N . LEU A 1 168 ? 2.820 6.158 -18.607 1.00 89.69 168 LEU A N 1
ATOM 1445 C CA . LEU A 1 168 ? 2.905 5.572 -17.265 1.00 89.69 168 LEU A CA 1
ATOM 1446 C C . LEU A 1 168 ? 3.212 6.627 -16.187 1.00 89.69 168 LEU A C 1
ATOM 1448 O O . LEU A 1 168 ? 2.623 6.578 -15.109 1.00 89.69 168 LEU A O 1
ATOM 1452 N N . LYS A 1 169 ? 4.071 7.613 -16.478 1.00 90.00 169 LYS A N 1
ATOM 1453 C CA . LYS A 1 169 ? 4.363 8.743 -15.577 1.00 90.00 169 LYS A CA 1
ATOM 1454 C C . LYS A 1 169 ? 3.128 9.621 -15.326 1.00 90.00 169 LYS A C 1
ATOM 1456 O O . LYS A 1 169 ? 2.898 10.056 -14.191 1.00 90.00 169 LYS A O 1
ATOM 1461 N N . ASP A 1 170 ? 2.311 9.848 -16.350 1.00 90.75 170 ASP A N 1
ATOM 1462 C CA . ASP A 1 170 ? 1.060 10.599 -16.213 1.00 90.75 170 ASP A CA 1
ATOM 1463 C C . ASP A 1 170 ? 0.037 9.831 -15.367 1.00 90.75 170 ASP A C 1
ATOM 1465 O O . ASP A 1 170 ? -0.606 10.409 -14.486 1.00 90.75 170 ASP A O 1
ATOM 1469 N N . ILE A 1 171 ? -0.087 8.514 -15.580 1.00 92.12 171 ILE A N 1
ATOM 1470 C CA . ILE A 1 171 ? -0.962 7.656 -14.766 1.00 92.12 171 ILE A CA 1
ATOM 1471 C C . ILE A 1 171 ? -0.470 7.614 -13.312 1.00 92.12 171 ILE A C 1
ATOM 1473 O O . ILE A 1 171 ? -1.292 7.740 -12.407 1.00 92.12 171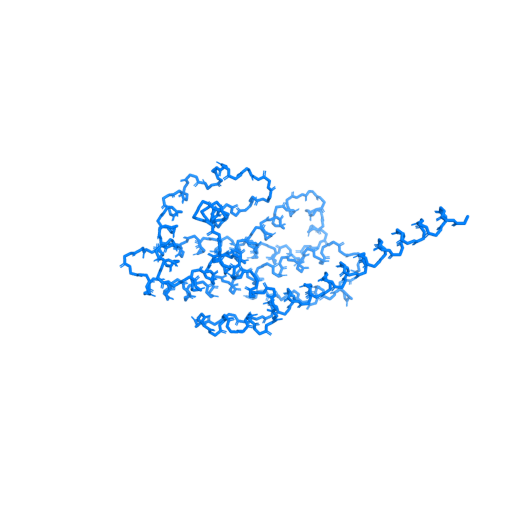 ILE A O 1
ATOM 1477 N N . TYR A 1 172 ? 0.844 7.514 -13.071 1.00 93.69 172 TYR A N 1
ATOM 1478 C CA . TYR A 1 172 ? 1.431 7.603 -11.727 1.00 93.69 172 TYR A CA 1
ATOM 1479 C C . TYR A 1 172 ? 1.021 8.898 -11.020 1.00 93.69 172 TYR A C 1
ATOM 1481 O O . TYR A 1 172 ? 0.538 8.860 -9.889 1.00 93.69 172 TYR A O 1
ATOM 1489 N N . SER A 1 173 ? 1.169 10.041 -11.697 1.00 92.94 173 SER A N 1
ATOM 1490 C CA . SER A 1 173 ? 0.850 11.355 -11.126 1.00 92.94 173 SER A CA 1
ATOM 1491 C C . SER A 1 173 ? -0.626 11.450 -10.728 1.00 92.94 173 SER A C 1
ATOM 1493 O O . SER A 1 173 ? -0.941 11.885 -9.620 1.00 92.94 173 SER A O 1
ATOM 1495 N N . LYS A 1 174 ? -1.527 10.954 -11.589 1.00 92.69 174 LYS A N 1
ATOM 1496 C CA . LYS A 1 174 ? -2.968 10.872 -11.303 1.00 92.69 174 LYS A CA 1
ATOM 1497 C C . LYS A 1 174 ? -3.269 9.936 -10.132 1.00 92.69 174 LYS A C 1
ATOM 1499 O O . LYS A 1 174 ? -4.003 10.313 -9.226 1.00 92.69 174 LYS A O 1
ATOM 1504 N N . ALA A 1 175 ? -2.679 8.741 -10.115 1.00 93.88 175 ALA A N 1
ATOM 1505 C CA . ALA A 1 175 ? -2.883 7.769 -9.043 1.00 93.88 175 ALA A CA 1
ATOM 1506 C C . ALA A 1 175 ? -2.395 8.301 -7.684 1.00 93.88 175 ALA A C 1
ATOM 1508 O O . ALA A 1 175 ? -3.088 8.131 -6.684 1.00 93.88 175 ALA A O 1
ATOM 1509 N N . LYS A 1 176 ? -1.251 9.000 -7.650 1.00 94.31 176 LYS A N 1
ATOM 1510 C CA . LYS A 1 176 ? -0.723 9.650 -6.441 1.00 94.31 176 LYS A CA 1
ATOM 1511 C C . LYS A 1 176 ? -1.662 10.748 -5.933 1.00 94.31 176 LYS A C 1
ATOM 1513 O O . LYS A 1 176 ? -1.901 10.843 -4.732 1.00 94.31 176 LYS A O 1
ATOM 1518 N N . GLN A 1 177 ? -2.218 11.561 -6.831 1.00 93.75 177 GLN A N 1
ATOM 1519 C CA . GLN A 1 177 ? -3.188 12.592 -6.458 1.00 93.75 177 GLN A CA 1
ATOM 1520 C C . GLN A 1 177 ? -4.476 11.980 -5.886 1.00 93.75 177 GLN A C 1
ATOM 1522 O O . GLN A 1 177 ? -4.931 12.395 -4.822 1.00 93.75 177 GLN A O 1
ATOM 1527 N N . GLU A 1 178 ? -5.034 10.961 -6.545 1.00 95.06 178 GLU A N 1
ATOM 1528 C CA . GLU A 1 178 ? -6.219 10.240 -6.059 1.00 95.06 178 GLU A CA 1
ATOM 1529 C C . GLU A 1 178 ? -5.971 9.566 -4.704 1.00 95.06 178 GLU A C 1
ATOM 1531 O O . GLU A 1 178 ? -6.839 9.594 -3.831 1.00 95.06 178 GLU A O 1
ATOM 1536 N N . TYR A 1 179 ? -4.771 9.021 -4.493 1.00 95.50 179 TYR A N 1
ATOM 1537 C CA . TYR A 1 179 ? -4.351 8.457 -3.213 1.00 95.50 179 TYR A CA 1
ATOM 1538 C C . TYR A 1 179 ? -4.430 9.480 -2.076 1.00 95.50 179 TYR A C 1
ATOM 1540 O O . TYR A 1 179 ? -5.118 9.232 -1.086 1.00 95.50 179 TYR A O 1
ATOM 1548 N N . PHE A 1 180 ? -3.829 10.663 -2.236 1.00 94.81 180 PHE A N 1
ATOM 1549 C CA . PHE A 1 180 ? -3.937 11.721 -1.227 1.00 94.81 180 PHE A CA 1
ATOM 1550 C C . PHE A 1 180 ? -5.366 12.238 -1.064 1.00 94.81 180 PHE A C 1
ATOM 1552 O O . PHE A 1 180 ? -5.821 12.451 0.061 1.00 94.81 180 PHE A O 1
ATOM 1559 N N . ASN A 1 181 ? -6.115 12.370 -2.159 1.00 95.19 181 ASN A N 1
ATOM 1560 C CA . ASN A 1 181 ? -7.515 12.774 -2.100 1.00 95.19 181 ASN A CA 1
ATOM 1561 C C . ASN A 1 181 ? -8.364 11.789 -1.284 1.00 95.19 181 ASN A C 1
ATOM 1563 O O . ASN A 1 181 ? -9.238 12.228 -0.532 1.00 95.19 181 ASN A O 1
ATOM 1567 N N . ALA A 1 182 ? -8.093 10.483 -1.370 1.00 96.12 182 ALA A N 1
ATOM 1568 C CA . ALA A 1 182 ? -8.833 9.459 -0.639 1.00 96.12 182 ALA A CA 1
ATOM 1569 C C . ALA A 1 182 ? -8.703 9.599 0.885 1.00 96.12 182 ALA A C 1
ATOM 1571 O O . ALA A 1 182 ? -9.675 9.344 1.597 1.00 96.12 182 ALA A O 1
ATOM 1572 N N . PHE A 1 183 ? -7.574 10.089 1.411 1.00 96.19 183 PHE A N 1
ATOM 1573 C CA . PHE A 1 183 ? -7.428 10.345 2.853 1.00 96.19 183 PHE A CA 1
ATOM 1574 C C . PHE A 1 183 ? -8.432 11.375 3.385 1.00 96.19 183 PHE A C 1
ATOM 1576 O O . PHE A 1 183 ? -8.783 11.334 4.563 1.00 96.19 183 PHE A O 1
ATOM 1583 N N . ASN A 1 184 ? -8.992 12.250 2.538 1.00 95.06 184 ASN A N 1
ATOM 1584 C CA . ASN A 1 184 ? -10.046 13.171 2.975 1.00 95.06 184 ASN A CA 1
ATOM 1585 C C . ASN A 1 184 ? -11.310 12.448 3.462 1.00 95.06 184 ASN A C 1
ATOM 1587 O O . ASN A 1 184 ? -12.051 13.015 4.274 1.00 95.06 184 ASN A O 1
ATOM 1591 N N . ILE A 1 185 ? -11.529 11.209 3.010 1.00 96.25 185 ILE A N 1
ATOM 1592 C CA . ILE A 1 185 ? -12.628 10.342 3.444 1.00 96.25 185 ILE A CA 1
ATOM 1593 C C . ILE A 1 185 ? -12.426 9.895 4.897 1.00 96.25 185 ILE A C 1
ATOM 1595 O O . ILE A 1 185 ? -13.407 9.759 5.624 1.00 96.25 185 ILE A O 1
ATOM 1599 N N . LEU A 1 186 ? -11.179 9.704 5.348 1.00 94.62 186 LEU A N 1
ATOM 1600 C CA . LEU A 1 186 ? -10.850 9.204 6.687 1.00 94.62 186 LEU A CA 1
ATOM 1601 C C . LEU A 1 186 ? -11.145 10.261 7.762 1.00 94.62 186 LEU A C 1
ATOM 1603 O O . LEU A 1 186 ? -10.282 11.022 8.195 1.00 94.62 186 LEU A O 1
ATOM 1607 N N . ASN A 1 187 ? -12.403 10.323 8.195 1.00 90.62 187 ASN A N 1
ATOM 1608 C CA . ASN A 1 187 ? -12.871 11.205 9.257 1.00 90.62 187 ASN A CA 1
ATOM 1609 C C . ASN A 1 187 ? -13.422 10.396 10.439 1.00 90.62 187 ASN A C 1
ATOM 1611 O O . ASN A 1 187 ? -14.303 9.551 10.278 1.00 90.62 187 ASN A O 1
ATOM 1615 N N . HIS A 1 188 ? -12.911 10.686 11.636 1.00 90.00 188 HIS A N 1
ATOM 1616 C CA . HIS A 1 188 ? -13.237 9.998 12.884 1.00 90.00 188 HIS A CA 1
ATOM 1617 C C . HIS A 1 188 ? -14.707 10.078 13.343 1.00 90.00 188 HIS A C 1
ATOM 1619 O O . HIS A 1 188 ? -15.092 9.302 14.212 1.00 90.00 188 HIS A O 1
ATOM 1625 N N . ASN A 1 189 ? -15.522 10.975 12.776 1.00 88.31 189 ASN A N 1
ATOM 1626 C CA . ASN A 1 189 ? -16.926 11.144 13.178 1.00 88.31 189 ASN A CA 1
ATOM 1627 C C . ASN A 1 189 ? -17.849 10.001 12.711 1.00 88.31 189 ASN A C 1
ATOM 1629 O O . ASN A 1 189 ? -18.889 9.782 13.319 1.00 88.31 189 ASN A O 1
ATOM 1633 N N . ASP A 1 190 ? -17.489 9.285 11.642 1.00 90.56 190 ASP A N 1
ATOM 1634 C CA . ASP A 1 190 ? -18.297 8.193 11.076 1.00 90.56 190 ASP A CA 1
ATOM 1635 C C . ASP A 1 190 ? -17.382 7.058 10.591 1.00 90.56 190 ASP A C 1
ATOM 1637 O O . ASP A 1 190 ? -17.109 6.901 9.400 1.00 90.56 190 ASP A O 1
ATOM 1641 N N . ILE A 1 191 ? -16.831 6.305 11.550 1.00 94.69 191 ILE A N 1
ATOM 1642 C CA . ILE A 1 191 ? -15.754 5.333 11.314 1.00 94.69 191 ILE A CA 1
ATOM 1643 C C . ILE A 1 191 ? -16.139 4.275 10.277 1.00 94.69 191 ILE A C 1
ATOM 1645 O O . ILE A 1 191 ? -15.414 4.077 9.303 1.00 94.69 191 ILE A O 1
ATOM 1649 N N . ASN A 1 192 ? -17.283 3.614 10.461 1.00 92.12 192 ASN A N 1
ATOM 1650 C CA . ASN A 1 192 ? -17.680 2.477 9.629 1.00 92.12 192 ASN A CA 1
ATOM 1651 C C . ASN A 1 192 ? -17.999 2.899 8.190 1.00 92.12 192 ASN A C 1
ATOM 1653 O O . ASN A 1 192 ? -17.531 2.270 7.240 1.00 92.12 192 ASN A O 1
ATOM 1657 N N . ASN A 1 193 ? -18.761 3.979 8.013 1.00 94.62 193 ASN A N 1
ATOM 1658 C CA . ASN A 1 193 ? -19.114 4.479 6.687 1.00 94.62 193 ASN A CA 1
ATOM 1659 C C . ASN A 1 193 ? -17.881 5.004 5.947 1.00 94.62 193 ASN A C 1
ATOM 1661 O O . ASN A 1 193 ? -17.678 4.690 4.774 1.00 94.62 193 ASN A O 1
ATOM 1665 N N . ASN A 1 194 ? -17.031 5.772 6.634 1.00 95.50 194 ASN A N 1
ATOM 1666 C CA . ASN A 1 194 ? -15.829 6.338 6.033 1.00 95.50 194 ASN A CA 1
ATOM 1667 C C . ASN A 1 194 ? -14.799 5.259 5.709 1.00 95.50 194 ASN A C 1
ATOM 1669 O O . ASN A 1 194 ? -14.189 5.328 4.647 1.00 95.50 194 ASN A O 1
ATOM 1673 N N . PHE A 1 195 ? -14.669 4.221 6.541 1.00 95.88 195 PHE A N 1
ATOM 1674 C CA . PHE A 1 195 ? -13.885 3.040 6.193 1.00 95.88 195 PHE A CA 1
ATOM 1675 C C . PHE A 1 195 ? -14.393 2.411 4.890 1.00 95.88 195 PHE A C 1
ATOM 1677 O O . PHE A 1 195 ? -13.617 2.205 3.960 1.00 95.88 195 PHE A O 1
ATOM 1684 N N . CYS A 1 196 ? -15.696 2.130 4.790 1.00 93.56 196 CYS A N 1
ATOM 1685 C CA . CYS A 1 196 ? -16.272 1.507 3.598 1.00 93.56 196 CYS A CA 1
ATOM 1686 C C . CYS A 1 196 ? -16.058 2.373 2.349 1.00 93.56 196 CYS A C 1
ATOM 1688 O O . CYS A 1 196 ? -15.595 1.870 1.327 1.00 93.56 196 CYS A O 1
ATOM 1690 N N . LYS A 1 197 ? -16.325 3.681 2.438 1.00 95.31 197 LYS A N 1
ATOM 1691 C CA . LYS A 1 197 ? -16.082 4.641 1.350 1.00 95.31 197 LYS A CA 1
ATOM 1692 C C . LYS A 1 197 ? -14.611 4.691 0.947 1.00 95.31 197 LYS A C 1
ATOM 1694 O O . LYS A 1 197 ? -14.311 4.704 -0.245 1.00 95.31 197 LYS A O 1
ATOM 1699 N N . PHE A 1 198 ? -13.705 4.681 1.923 1.00 95.38 198 PHE A N 1
ATOM 1700 C CA . PHE A 1 198 ? -12.274 4.665 1.663 1.00 95.38 198 PHE A CA 1
ATOM 1701 C C . PHE A 1 198 ? -11.867 3.382 0.943 1.00 95.38 198 PHE A C 1
ATOM 1703 O O . PHE A 1 198 ? -11.218 3.465 -0.090 1.00 95.38 198 PHE A O 1
ATOM 1710 N N . MET A 1 199 ? -12.310 2.208 1.406 1.00 94.25 199 MET A N 1
ATOM 1711 C CA . MET A 1 199 ? -11.970 0.930 0.770 1.00 94.25 199 MET A CA 1
ATOM 1712 C C . MET A 1 199 ? -12.463 0.832 -0.678 1.00 94.25 199 MET A C 1
ATOM 1714 O O . MET A 1 199 ? -11.781 0.244 -1.516 1.00 94.25 199 MET A O 1
ATOM 1718 N N . LEU A 1 200 ? -13.611 1.438 -1.002 1.00 93.69 200 LEU A N 1
ATOM 1719 C CA . LEU A 1 200 ? -14.084 1.527 -2.387 1.00 93.69 200 LEU A CA 1
ATOM 1720 C C . LEU A 1 200 ? -13.093 2.290 -3.273 1.00 93.69 200 LEU A C 1
ATOM 1722 O O . LEU A 1 200 ? -12.742 1.803 -4.346 1.00 93.69 200 LEU A O 1
ATOM 1726 N N . LYS A 1 201 ? -12.615 3.450 -2.807 1.00 93.75 201 LYS A N 1
ATOM 1727 C CA . LYS A 1 201 ? -11.613 4.251 -3.522 1.00 93.75 201 LYS A CA 1
ATOM 1728 C C . LYS A 1 201 ? -10.239 3.603 -3.538 1.00 93.75 201 LYS A C 1
ATOM 1730 O O . LYS A 1 201 ? -9.572 3.608 -4.568 1.00 93.75 201 LYS A O 1
ATOM 1735 N N . PHE A 1 202 ? -9.857 2.970 -2.440 1.00 92.50 202 PHE A N 1
ATOM 1736 C CA . PHE A 1 202 ? -8.595 2.264 -2.310 1.00 92.50 202 PHE A CA 1
ATOM 1737 C C . PHE A 1 202 ? -8.432 1.188 -3.388 1.00 92.50 202 PHE A C 1
ATOM 1739 O O . PHE A 1 202 ? -7.384 1.113 -4.015 1.00 92.50 202 PHE A O 1
ATOM 1746 N N . VAL A 1 203 ? -9.467 0.385 -3.660 1.00 92.56 203 VAL A N 1
ATOM 1747 C CA . VAL A 1 203 ? -9.399 -0.671 -4.689 1.00 92.56 203 VAL A CA 1
ATOM 1748 C C . VAL A 1 203 ? -9.146 -0.091 -6.086 1.00 92.56 203 VAL A C 1
ATOM 1750 O O . VAL A 1 203 ? -8.382 -0.665 -6.864 1.00 92.56 203 VAL A O 1
ATOM 1753 N N . GLU A 1 204 ? -9.753 1.056 -6.400 1.00 92.62 204 GLU A N 1
ATOM 1754 C CA . GLU A 1 204 ? -9.534 1.770 -7.665 1.00 92.62 204 GLU A CA 1
ATOM 1755 C C . GLU A 1 204 ? -8.081 2.264 -7.768 1.00 92.62 204 GLU A C 1
ATOM 1757 O O . GLU A 1 204 ? -7.409 2.014 -8.772 1.00 92.62 204 GLU A O 1
ATOM 1762 N N . ILE A 1 205 ? -7.571 2.883 -6.698 1.00 94.31 205 ILE A N 1
ATOM 1763 C CA . ILE A 1 205 ? -6.193 3.384 -6.614 1.00 94.31 205 ILE A CA 1
ATOM 1764 C C . ILE A 1 205 ? -5.187 2.234 -6.692 1.00 94.31 205 ILE A C 1
ATOM 1766 O O . ILE A 1 205 ? -4.244 2.312 -7.471 1.00 94.31 205 ILE A O 1
ATOM 1770 N N . HIS A 1 206 ? -5.402 1.141 -5.958 1.00 92.06 206 HIS A N 1
ATOM 1771 C CA . HIS A 1 206 ? -4.545 -0.045 -5.979 1.00 92.06 206 HIS A CA 1
ATOM 1772 C C . HIS A 1 206 ? -4.448 -0.643 -7.378 1.00 92.06 206 HIS A C 1
ATOM 1774 O O . HIS A 1 206 ? -3.357 -0.993 -7.831 1.00 92.06 206 HIS A O 1
ATOM 1780 N N . LYS A 1 207 ? -5.564 -0.741 -8.108 1.00 89.25 207 LYS A N 1
ATOM 1781 C CA . LYS A 1 207 ? -5.546 -1.220 -9.495 1.00 89.25 207 LYS A CA 1
ATOM 1782 C C . LYS A 1 207 ? -4.681 -0.326 -10.390 1.00 89.25 207 LYS A C 1
ATOM 1784 O O . LYS A 1 207 ? -3.906 -0.846 -11.187 1.00 89.25 207 LYS A O 1
ATOM 1789 N N . LEU A 1 208 ? -4.791 0.995 -10.252 1.00 90.56 208 LEU A N 1
ATOM 1790 C CA . LEU A 1 208 ? -3.980 1.943 -11.022 1.00 90.56 208 LEU A CA 1
ATOM 1791 C C . LEU A 1 208 ? -2.499 1.890 -10.621 1.00 90.56 208 LEU A C 1
ATOM 1793 O O . LEU A 1 208 ? -1.642 1.765 -11.491 1.00 90.56 208 LEU A O 1
ATOM 1797 N N . ALA A 1 209 ? -2.199 1.936 -9.323 1.00 91.62 209 ALA A N 1
ATOM 1798 C CA . ALA A 1 209 ? -0.839 1.925 -8.795 1.00 91.62 209 ALA A CA 1
ATOM 1799 C C . ALA A 1 209 ? -0.095 0.638 -9.172 1.00 91.62 209 ALA A C 1
ATOM 1801 O O . ALA A 1 209 ? 0.998 0.711 -9.724 1.00 91.62 209 ALA A O 1
ATOM 1802 N N . SER A 1 210 ? -0.716 -0.530 -8.973 1.00 89.81 210 SER A N 1
ATOM 1803 C CA . SER A 1 210 ? -0.130 -1.821 -9.364 1.00 89.81 210 SER A CA 1
ATOM 1804 C C . SER A 1 210 ? 0.108 -1.918 -10.870 1.00 89.81 210 SER A C 1
ATOM 1806 O O . SER A 1 210 ? 1.168 -2.371 -11.298 1.00 89.81 210 SER A O 1
ATOM 1808 N N . HIS A 1 211 ? -0.837 -1.440 -11.686 1.00 87.62 211 HIS A N 1
ATOM 1809 C CA . HIS A 1 211 ? -0.666 -1.399 -13.133 1.00 87.62 211 HIS A CA 1
ATOM 1810 C C . HIS A 1 211 ? 0.560 -0.571 -13.535 1.00 87.62 211 HIS A C 1
ATOM 1812 O O . HIS A 1 211 ? 1.364 -1.035 -14.346 1.00 87.62 211 HIS A O 1
ATOM 1818 N N . VAL A 1 212 ? 0.733 0.624 -12.962 1.00 90.81 212 VAL A N 1
ATOM 1819 C CA . VAL A 1 212 ? 1.895 1.463 -13.273 1.00 90.81 212 VAL A CA 1
ATOM 1820 C C . VAL A 1 212 ? 3.185 0.844 -12.749 1.00 90.81 212 VAL A C 1
ATOM 1822 O O . VAL A 1 212 ? 4.142 0.744 -13.511 1.00 90.81 212 VAL A O 1
ATOM 1825 N N . TYR A 1 213 ? 3.196 0.394 -11.495 1.00 90.12 213 TYR A N 1
ATOM 1826 C CA . TYR A 1 213 ? 4.356 -0.214 -10.850 1.00 90.12 213 TYR A CA 1
ATOM 1827 C C . TYR A 1 213 ? 4.912 -1.383 -11.673 1.00 90.12 213 TYR A C 1
ATOM 1829 O O . TYR A 1 213 ? 6.073 -1.348 -12.077 1.00 90.12 213 TYR A O 1
ATOM 1837 N N . PHE A 1 214 ? 4.077 -2.365 -12.035 1.00 86.75 214 PHE A N 1
ATOM 1838 C CA . PHE A 1 214 ? 4.548 -3.519 -12.809 1.00 86.75 214 PHE A CA 1
ATOM 1839 C C . PHE A 1 214 ? 4.989 -3.150 -14.227 1.00 86.75 214 PHE A C 1
ATOM 1841 O O . PHE A 1 214 ? 5.979 -3.691 -14.712 1.00 86.75 214 PHE A O 1
ATOM 1848 N N . ASN A 1 215 ? 4.298 -2.225 -14.902 1.00 86.06 215 ASN A N 1
ATOM 1849 C CA . ASN A 1 215 ? 4.714 -1.806 -16.243 1.00 86.06 215 ASN A CA 1
ATOM 1850 C C . ASN A 1 215 ? 6.016 -0.990 -16.217 1.00 86.06 215 ASN A C 1
ATOM 1852 O O . ASN A 1 215 ? 6.828 -1.128 -17.131 1.00 86.06 215 ASN A O 1
ATOM 1856 N N . MET A 1 216 ? 6.248 -0.189 -15.174 1.00 86.06 216 MET A N 1
ATOM 1857 C CA . MET A 1 216 ? 7.519 0.509 -14.967 1.00 86.06 216 MET A CA 1
ATOM 1858 C C . MET A 1 216 ? 8.654 -0.470 -14.640 1.00 86.06 216 MET A C 1
ATOM 1860 O O . MET A 1 216 ? 9.729 -0.345 -15.224 1.00 86.06 216 MET A O 1
ATOM 1864 N N . GLU A 1 217 ? 8.421 -1.485 -13.797 1.00 83.31 217 GLU A N 1
ATOM 1865 C CA . GLU A 1 217 ? 9.398 -2.562 -13.560 1.00 83.31 217 GLU A CA 1
ATOM 1866 C C . GLU A 1 217 ? 9.724 -3.324 -14.851 1.00 83.31 217 GLU A C 1
ATOM 1868 O O . GLU A 1 217 ? 10.892 -3.563 -15.156 1.00 83.31 217 GLU A O 1
ATOM 1873 N N . TYR A 1 218 ? 8.714 -3.683 -15.649 1.00 80.56 218 TYR A N 1
ATOM 1874 C CA . TYR A 1 218 ? 8.925 -4.361 -16.930 1.00 80.56 218 TYR A CA 1
ATOM 1875 C C . TYR A 1 218 ? 9.715 -3.501 -17.904 1.00 80.56 218 TYR A C 1
ATOM 1877 O O . TYR A 1 218 ? 10.627 -4.007 -18.556 1.00 80.56 218 TYR A O 1
ATOM 1885 N N . LEU A 1 219 ? 9.421 -2.202 -17.963 1.00 78.06 219 LEU A N 1
ATOM 1886 C CA . LEU A 1 219 ? 10.176 -1.267 -18.781 1.00 78.06 219 LEU A CA 1
ATOM 1887 C C . LEU A 1 219 ? 11.640 -1.190 -18.325 1.00 78.06 219 LEU A C 1
ATOM 1889 O O . LEU A 1 219 ? 12.538 -1.259 -19.164 1.00 78.06 219 LEU A O 1
ATOM 1893 N N . LEU A 1 220 ? 11.892 -1.115 -17.015 1.00 75.88 220 LEU A N 1
ATOM 1894 C CA . LEU A 1 220 ? 13.244 -1.093 -16.456 1.00 75.88 220 LEU A CA 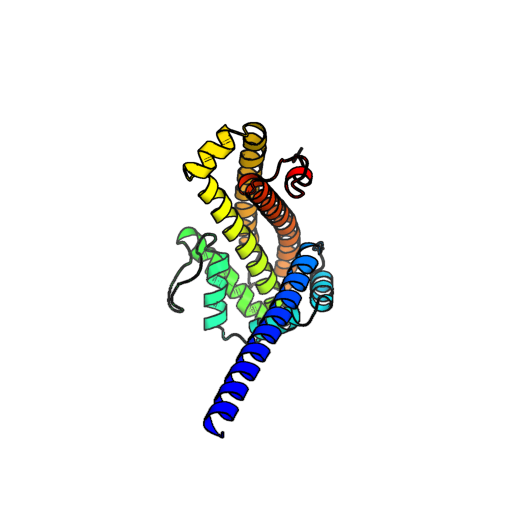1
ATOM 1895 C C . LEU A 1 220 ? 14.000 -2.404 -16.728 1.00 75.88 220 LEU A C 1
ATOM 1897 O O . LEU A 1 220 ? 15.154 -2.370 -17.146 1.00 75.88 220 LEU A O 1
ATOM 1901 N N . HIS A 1 221 ? 13.365 -3.565 -16.557 1.00 74.50 221 HIS A N 1
ATOM 1902 C CA . HIS A 1 221 ? 13.982 -4.863 -16.853 1.00 74.50 221 HIS A CA 1
ATOM 1903 C C . HIS A 1 221 ? 14.194 -5.101 -18.349 1.00 74.50 221 HIS A C 1
ATOM 1905 O O . HIS A 1 221 ? 15.150 -5.772 -18.737 1.00 74.50 221 HIS A O 1
ATOM 1911 N N . CYS A 1 222 ? 13.337 -4.549 -19.204 1.00 70.38 222 CYS A N 1
ATOM 1912 C CA . CYS A 1 222 ? 13.618 -4.458 -20.631 1.00 70.38 222 CYS A CA 1
ATOM 1913 C C . CYS A 1 222 ? 14.829 -3.584 -20.912 1.00 70.38 222 CYS A C 1
ATOM 1915 O O . CYS A 1 222 ? 15.646 -3.941 -21.756 1.00 70.38 222 CYS A O 1
ATOM 1917 N N . ALA A 1 223 ? 14.962 -2.476 -20.182 1.00 64.38 223 ALA A N 1
ATOM 1918 C CA . ALA A 1 223 ? 16.044 -1.530 -20.374 1.00 64.38 223 ALA A CA 1
ATOM 1919 C C . ALA A 1 223 ? 17.409 -2.038 -19.881 1.00 64.38 223 ALA A C 1
ATOM 1921 O O . ALA A 1 223 ? 18.424 -1.826 -20.537 1.00 64.38 223 ALA A O 1
ATOM 1922 N N . GLY A 1 224 ? 17.447 -2.728 -18.740 1.00 59.88 224 GLY A N 1
ATOM 1923 C CA . GLY A 1 224 ? 18.690 -3.158 -18.093 1.00 59.88 224 GLY A CA 1
ATOM 1924 C C . GLY A 1 224 ? 19.228 -4.524 -18.531 1.00 59.88 224 GLY A C 1
ATOM 1925 O O . GLY A 1 224 ? 20.339 -4.891 -18.149 1.00 59.88 224 GLY A O 1
ATOM 1926 N N . ASN A 1 225 ? 18.473 -5.312 -19.303 1.00 57.25 225 ASN A N 1
ATOM 1927 C CA . ASN A 1 225 ? 18.852 -6.686 -19.642 1.00 57.25 225 ASN A CA 1
ATOM 1928 C C . ASN A 1 225 ? 19.448 -6.766 -21.057 1.00 57.25 225 ASN A C 1
ATOM 1930 O O . ASN A 1 225 ? 18.812 -6.374 -22.028 1.00 57.25 225 ASN A O 1
ATOM 1934 N N . ARG A 1 226 ? 20.655 -7.334 -21.197 1.00 57.03 226 ARG A N 1
ATOM 1935 C CA . ARG A 1 226 ? 21.384 -7.437 -22.485 1.00 57.03 226 ARG A CA 1
ATOM 1936 C C . ARG A 1 226 ? 20.781 -8.448 -23.474 1.00 57.03 226 ARG A C 1
ATOM 1938 O O . ARG A 1 226 ? 21.336 -8.658 -24.550 1.00 57.03 226 ARG A O 1
ATOM 1945 N N . LYS A 1 227 ? 19.695 -9.130 -23.100 1.00 56.88 227 LYS A N 1
ATOM 1946 C CA . LYS A 1 227 ? 19.039 -10.129 -23.951 1.00 56.88 227 LYS A CA 1
ATOM 1947 C C . LYS A 1 227 ? 18.256 -9.444 -25.080 1.00 56.88 227 LYS A C 1
ATOM 1949 O O . LYS A 1 227 ? 17.604 -8.436 -24.813 1.00 56.88 227 LYS A O 1
ATOM 1954 N N . PRO A 1 228 ? 18.246 -10.011 -26.302 1.00 56.34 228 PRO A N 1
ATOM 1955 C CA . PRO A 1 228 ? 17.376 -9.541 -27.376 1.00 56.34 228 PRO A CA 1
ATOM 1956 C C . PRO A 1 228 ? 15.913 -9.483 -26.925 1.00 56.34 228 PRO A C 1
ATOM 1958 O O . PRO A 1 228 ? 15.435 -10.384 -26.233 1.00 56.34 228 PRO A O 1
ATOM 1961 N N . GLU A 1 229 ? 15.189 -8.446 -27.343 1.00 58.28 229 GLU A N 1
ATOM 1962 C CA . GLU A 1 229 ? 13.796 -8.208 -26.935 1.00 58.28 229 GLU A CA 1
ATOM 1963 C C . GLU A 1 229 ? 12.859 -9.374 -27.263 1.00 58.28 229 GLU A C 1
ATOM 1965 O O . GLU A 1 229 ? 11.953 -9.664 -26.488 1.00 58.28 229 GLU A O 1
ATOM 1970 N N . SER A 1 230 ? 13.112 -10.079 -28.371 1.00 54.75 230 SER A N 1
ATOM 1971 C CA . SER A 1 230 ? 12.355 -11.260 -28.810 1.00 54.75 230 SER A CA 1
ATOM 1972 C C . SER A 1 230 ? 12.437 -12.444 -27.842 1.00 54.75 230 SER A C 1
ATOM 1974 O O . SER A 1 230 ? 11.638 -13.371 -27.942 1.00 54.75 230 SER A O 1
ATOM 1976 N N . ILE A 1 231 ? 13.393 -12.423 -26.910 1.00 57.12 231 ILE A N 1
ATOM 1977 C CA . ILE A 1 231 ? 13.639 -13.485 -25.927 1.00 57.12 231 ILE A CA 1
ATOM 1978 C C . ILE A 1 231 ? 13.491 -12.935 -24.495 1.00 57.12 231 ILE A C 1
ATOM 1980 O O . ILE A 1 231 ? 13.494 -13.699 -23.530 1.00 57.12 231 ILE A O 1
ATOM 1984 N N . ASN A 1 232 ? 13.348 -11.615 -24.317 1.00 60.25 232 ASN A N 1
ATOM 1985 C CA . ASN A 1 232 ? 13.183 -11.010 -23.001 1.00 60.25 232 ASN A CA 1
ATOM 1986 C C . ASN A 1 232 ? 11.704 -11.085 -22.559 1.00 60.25 232 ASN A C 1
ATOM 1988 O O . ASN A 1 232 ? 10.872 -10.339 -23.084 1.00 60.25 232 ASN A O 1
ATOM 1992 N N . PRO A 1 233 ? 11.355 -11.926 -21.563 1.00 60.62 233 PRO A N 1
ATOM 1993 C CA . PRO A 1 233 ? 9.965 -12.151 -21.159 1.00 60.62 233 PRO A CA 1
ATOM 1994 C C . PRO A 1 233 ? 9.299 -10.913 -20.545 1.00 60.62 233 PRO A C 1
ATOM 1996 O O . PRO A 1 233 ? 8.075 -10.876 -20.420 1.00 60.62 233 PRO A O 1
ATOM 1999 N N . TYR A 1 234 ? 10.082 -9.908 -20.146 1.00 60.56 234 TYR A N 1
ATOM 2000 C CA . TYR A 1 234 ? 9.563 -8.631 -19.664 1.00 60.56 234 TYR A CA 1
ATOM 2001 C C . TYR A 1 234 ? 9.069 -7.751 -20.819 1.00 60.56 234 TYR A C 1
ATOM 2003 O O . TYR A 1 234 ? 8.089 -7.029 -20.658 1.00 60.56 234 TYR A O 1
ATOM 2011 N N . CYS A 1 235 ? 9.661 -7.875 -22.012 1.00 60.38 235 CYS A N 1
ATOM 2012 C CA . CYS A 1 235 ? 9.334 -7.012 -23.154 1.00 60.38 235 CYS A CA 1
ATOM 2013 C C . CYS A 1 235 ? 8.113 -7.497 -23.917 1.00 60.38 235 CYS A C 1
ATOM 2015 O O . CYS A 1 235 ? 7.337 -6.689 -24.415 1.00 60.38 235 CYS A O 1
ATOM 2017 N N . THR A 1 236 ? 7.871 -8.806 -23.915 1.00 62.84 236 THR A N 1
ATOM 2018 C CA . THR A 1 236 ? 6.637 -9.399 -24.444 1.00 62.84 236 THR A CA 1
ATOM 2019 C C . THR A 1 236 ? 5.421 -9.160 -23.544 1.00 62.84 236 THR A C 1
ATOM 2021 O O . THR A 1 236 ? 4.294 -9.376 -23.976 1.00 62.84 236 THR A O 1
ATOM 2024 N N . LYS A 1 237 ? 5.632 -8.752 -22.283 1.00 63.09 237 LYS A N 1
ATOM 2025 C CA . LYS A 1 237 ? 4.573 -8.470 -21.297 1.00 63.09 237 LYS A CA 1
ATOM 2026 C C . LYS A 1 237 ? 4.241 -6.984 -21.154 1.00 63.09 237 LYS A C 1
ATOM 2028 O O . LYS A 1 237 ? 3.300 -6.658 -20.433 1.00 63.09 237 LYS A O 1
ATOM 2033 N N . LEU A 1 238 ? 4.976 -6.098 -21.832 1.00 60.81 238 LEU A N 1
ATOM 2034 C CA . LEU A 1 238 ? 4.627 -4.682 -21.923 1.00 60.81 238 LEU A CA 1
ATOM 2035 C C . LEU A 1 238 ? 3.335 -4.552 -22.730 1.00 60.81 238 LEU A C 1
ATOM 2037 O O . LEU A 1 238 ? 3.337 -4.584 -23.959 1.00 60.81 238 LEU A O 1
ATOM 2041 N N . THR A 1 239 ? 2.209 -4.430 -22.037 1.00 55.78 239 THR A N 1
ATOM 2042 C CA . THR A 1 239 ? 0.937 -4.122 -22.686 1.00 55.78 239 THR A CA 1
ATOM 2043 C C . THR A 1 239 ? 0.982 -2.676 -23.154 1.00 55.78 239 THR A C 1
ATOM 2045 O O . THR A 1 239 ? 1.251 -1.788 -22.339 1.00 55.78 239 THR A O 1
ATOM 2048 N N . SER A 1 240 ? 0.695 -2.415 -24.437 1.00 46.09 240 SER A N 1
ATOM 2049 C CA . SER A 1 240 ? 0.371 -1.050 -24.839 1.00 46.09 240 SER A CA 1
ATOM 2050 C C . SER A 1 240 ? -0.859 -0.659 -24.034 1.00 46.09 240 SER A C 1
ATOM 2052 O O . SER A 1 240 ? -1.926 -1.267 -24.127 1.00 46.09 240 SER A O 1
ATOM 2054 N N . THR A 1 241 ? -0.689 0.307 -23.142 1.00 43.50 241 THR A N 1
ATOM 2055 C CA . THR A 1 241 ? -1.837 0.958 -22.541 1.00 43.50 241 THR A CA 1
ATOM 2056 C C . THR A 1 241 ? -2.491 1.695 -23.692 1.00 43.50 241 THR A C 1
ATOM 2058 O O . THR A 1 241 ? -1.991 2.730 -24.126 1.00 43.50 241 THR A O 1
ATOM 2061 N N . THR A 1 242 ? -3.528 1.101 -24.276 1.00 35.25 242 THR A N 1
ATOM 2062 C CA . THR A 1 242 ? -4.408 1.783 -25.228 1.00 35.25 242 THR A CA 1
ATOM 2063 C C . THR A 1 242 ? -5.145 2.890 -24.483 1.00 35.25 242 THR A C 1
ATOM 2065 O O . THR A 1 242 ? -5.370 2.761 -23.258 1.00 35.25 242 THR A O 1
#

Nearest PDB structures (foldseek):
  5msj-assembly4_X  TM=1.413E-01  e=5.463E+00  Mus musculus
  5msj-assembly2_H  TM=1.472E-01  e=8.191E+00  Mus musculus

Organism: NCBI:txid1408429

Sequence (242 aa):
MIKILVFLTIIINLYAISEEEKEQRKKFDKYEYEKRKLVRVKNWKTNFKNLKNLGTYFTDEIENIKSKSDKELRHGFQFAFSISLCVGHDKNDDIVPKEYKSLFEKSYKFIQTLKKQNPEQAAYLIHEIYELDKMFTFTKEIIDMFNYAETQEFIKRYNKYKHIFIKLKDIYSKAKQEYFNAFNILNHNDINNNFCKFMLKFVEIHKLASHVYFNMEYLLHCAGNRKPESINPYCTKLTSTT